Protein 3E8X (pdb70)

Organism: Halalkalibacterium halodurans (strain ATCC BAA-125 / DSM 18197 / FERM 7344 / JCM 9153 / C-125) (NCBI:txid272558)

Nearest PDB structures (foldseek):
  3e8x-assembly1_A-2  TM=1.002E+00  e=2.931E-43  Halalkalibacterium halodurans
  7er7-assembly1_A  TM=8.481E-01  e=9.295E-13  Homo sapiens
  6opl-assembly1_A  TM=8.194E-01  e=3.105E-11  Homo sapiens
  3h2s-assembly1_B  TM=8.178E-01  e=3.157E-10  Lacticaseibacillus paracasei ATCC 334
  5f5l-assembly1_A  TM=7.600E-01  e=2.117E-09  Micromonospora okii

Structure (mmCIF, N/CA/C/O backbone):
data_3E8X
#
_entry.id   3E8X
#
_cell.length_a   113.687
_cell.length_b   113.687
_cell.length_c   63.645
_cell.angle_alpha   90.000
_cell.angle_beta   90.000
_cell.angle_gamma   90.000
#
_symmetry.space_group_name_H-M   'P 41 21 2'
#
loop_
_entity.id
_entity.type
_entity.pdbx_description
1 polymer 'Putative NAD-dependent epimerase/dehydratase'
2 non-polymer 'NADP NICOTINAMIDE-ADENINE-DINUCLEOTIDE PHOSPHATE'
3 non-polymer 'CHLORIDE ION'
4 water water
#
loop_
_atom_site.group_PDB
_atom_site.id
_atom_site.type_symbol
_atom_site.label_atom_id
_atom_site.label_alt_id
_atom_site.label_comp_id
_atom_site.label_asym_id
_atom_site.label_entity_id
_atom_site.label_seq_id
_atom_site.pdbx_PDB_ins_code
_atom_site.Cartn_x
_atom_site.Cartn_y
_atom_site.Cartn_z
_atom_site.occupancy
_atom_site.B_iso_or_equiv
_atom_site.auth_seq_id
_atom_site.auth_comp_id
_atom_site.auth_asym_id
_atom_site.auth_atom_id
_atom_site.pdbx_PDB_model_num
ATOM 1 N N . GLY A 1 21 ? 38.847 3.655 10.541 1.00 48.09 0 GLY A N 1
ATOM 2 C CA . GLY A 1 21 ? 39.534 5.003 10.554 1.00 48.63 0 GLY A CA 1
ATOM 3 C C . GLY A 1 21 ? 38.604 6.245 10.489 1.00 48.56 0 GLY A C 1
ATOM 4 O O . GLY A 1 21 ? 37.978 6.530 9.468 1.00 48.80 0 GLY A O 1
ATOM 13 N N . ARG A 1 23 ? 37.365 10.273 10.608 1.00 46.90 2 ARG A N 1
ATOM 14 C CA . ARG A 1 23 ? 37.703 11.637 10.306 1.00 47.44 2 ARG A CA 1
ATOM 15 C C . ARG A 1 23 ? 37.469 12.440 11.585 1.00 46.47 2 ARG A C 1
ATOM 16 O O . ARG A 1 23 ? 36.352 12.601 12.040 1.00 45.83 2 ARG A O 1
ATOM 24 N N . VAL A 1 24 ? 38.563 12.901 12.169 1.00 46.31 3 VAL A N 1
ATOM 25 C CA . VAL A 1 24 ? 38.542 13.550 13.463 1.00 46.69 3 VAL A CA 1
ATOM 26 C C . VAL A 1 24 ? 38.888 15.027 13.255 1.00 46.56 3 VAL A C 1
ATOM 27 O O . VAL A 1 24 ? 40.017 15.352 12.828 1.00 47.68 3 VAL A O 1
ATOM 31 N N . LEU A 1 25 ? 37.894 15.888 13.504 1.00 47.32 4 LEU A N 1
ATOM 32 C CA . LEU A 1 25 ? 38.110 17.319 13.571 1.00 47.41 4 LEU A CA 1
ATOM 33 C C . LEU A 1 25 ? 38.832 17.663 14.863 1.00 47.38 4 LEU A C 1
ATOM 34 O O . LEU A 1 25 ? 38.320 17.402 15.956 1.00 47.80 4 LEU A O 1
ATOM 39 N N . VAL A 1 26 ? 40.018 18.252 14.719 1.00 47.63 5 VAL A N 1
ATOM 40 C CA . VAL A 1 26 ? 40.771 18.807 15.884 1.00 47.62 5 VAL A CA 1
ATOM 41 C C . VAL A 1 26 ? 40.550 20.345 15.937 1.00 47.67 5 VAL A C 1
ATOM 42 O O . VAL A 1 26 ? 41.009 21.097 15.075 1.00 48.22 5 VAL A O 1
ATOM 46 N N . VAL A 1 27 ? 39.714 20.750 16.869 1.00 48.06 6 VAL A N 1
ATOM 47 C CA . VAL A 1 27 ? 39.403 22.168 17.127 1.00 48.05 6 VAL A CA 1
ATOM 48 C C . VAL A 1 27 ? 40.550 22.674 18.015 1.00 47.79 6 VAL A C 1
ATOM 49 O O . VAL A 1 27 ? 40.917 22.061 19.014 1.00 47.08 6 VAL A O 1
ATOM 53 N N . GLY A 1 28 ? 41.179 23.757 17.603 1.00 47.74 7 GLY A N 1
ATOM 54 C CA . GLY A 1 28 ? 42.362 24.214 18.329 1.00 47.57 7 GLY A CA 1
ATOM 55 C C . GLY A 1 28 ? 43.627 23.548 17.818 1.00 47.80 7 GLY A C 1
ATOM 56 O O . GLY A 1 28 ? 44.578 23.402 18.583 1.00 48.34 7 GLY A O 1
ATOM 57 N N . ALA A 1 29 ? 43.651 23.219 16.518 1.00 46.87 8 ALA A N 1
ATOM 58 C CA . ALA A 1 29 ? 44.650 22.301 15.943 1.00 48.20 8 ALA A CA 1
ATOM 59 C C . ALA A 1 29 ? 46.109 22.869 15.885 1.00 48.50 8 ALA A C 1
ATOM 60 O O . ALA A 1 29 ? 47.086 22.090 15.734 1.00 50.01 8 ALA A O 1
ATOM 62 N N . ASN A 1 30 ? 46.240 24.187 15.991 1.00 48.87 9 ASN A N 1
ATOM 63 C CA . ASN A 1 30 ? 47.556 24.829 16.044 1.00 48.92 9 ASN A CA 1
ATOM 64 C C . ASN A 1 30 ? 48.180 24.921 17.446 1.00 48.94 9 ASN A C 1
ATOM 65 O O . ASN A 1 30 ? 49.324 25.380 17.574 1.00 48.95 9 ASN A O 1
ATOM 70 N N . GLY A 1 31 ? 47.448 24.463 18.466 1.00 47.23 10 GLY A N 1
ATOM 71 C CA . GLY A 1 31 ? 47.950 24.429 19.826 1.00 48.24 10 GLY A CA 1
ATOM 72 C C . GLY A 1 31 ? 48.974 23.305 20.040 1.00 47.69 10 GLY A C 1
ATOM 73 O O . GLY A 1 31 ? 49.155 22.463 19.182 1.00 47.37 10 GLY A O 1
ATOM 74 N N . LYS A 1 32 ? 49.627 23.322 21.191 1.00 47.42 11 LYS A N 1
ATOM 75 C CA . LYS A 1 32 ? 50.781 22.474 21.466 1.00 48.67 11 LYS A CA 1
ATOM 76 C C . LYS A 1 32 ? 50.360 21.011 21.602 1.00 48.56 11 LYS A C 1
ATOM 77 O O . LYS A 1 32 ? 50.902 20.157 20.899 1.00 50.31 11 LYS A O 1
ATOM 83 N N . VAL A 1 33 ? 49.355 20.723 22.433 1.00 48.18 12 VAL A N 1
ATOM 84 C CA . VAL A 1 33 ? 48.761 19.386 22.477 1.00 48.08 12 VAL A CA 1
ATOM 85 C C . VAL A 1 33 ? 48.213 18.924 21.112 1.00 48.33 12 VAL A C 1
ATOM 86 O O . VAL A 1 33 ? 48.538 17.828 20.651 1.00 48.51 12 VAL A O 1
ATOM 90 N N . ALA A 1 34 ? 47.435 19.779 20.462 1.00 48.78 13 ALA A N 1
ATOM 91 C CA . ALA A 1 34 ? 46.782 19.464 19.193 1.00 48.96 13 ALA A CA 1
ATOM 92 C C . ALA A 1 34 ? 47.737 19.094 18.103 1.00 49.29 13 ALA A C 1
ATOM 93 O O . ALA A 1 34 ? 47.476 18.172 17.300 1.00 49.72 13 ALA A O 1
ATOM 95 N N . ARG A 1 35 ? 48.848 19.816 18.043 1.00 50.35 14 ARG A N 1
ATOM 96 C CA . ARG A 1 35 ? 49.852 19.509 17.081 1.00 50.02 14 ARG A CA 1
ATOM 97 C C . ARG A 1 35 ? 50.373 18.083 17.221 1.00 50.22 14 ARG A C 1
ATOM 98 O O . ARG A 1 35 ? 50.433 17.371 16.207 1.00 50.11 14 ARG A O 1
ATOM 106 N N . TYR A 1 36 ? 50.808 17.690 18.433 1.00 49.48 15 TYR A N 1
ATOM 107 C CA . TYR A 1 36 ? 51.138 16.282 18.686 1.00 49.14 15 TYR A CA 1
ATOM 108 C C . TYR A 1 36 ? 49.996 15.323 18.366 1.00 49.58 15 TYR A C 1
ATOM 109 O O . TYR A 1 36 ? 50.218 14.244 17.765 1.00 49.09 15 TYR A O 1
ATOM 118 N N . LEU A 1 37 ? 48.782 15.692 18.787 1.00 49.04 16 LEU A N 1
ATOM 119 C CA . LEU A 1 37 ? 47.598 14.910 18.472 1.00 49.03 16 LEU A CA 1
ATOM 120 C C . LEU A 1 37 ? 47.393 14.619 16.967 1.00 49.52 16 LEU A C 1
ATOM 121 O O . LEU A 1 37 ? 46.966 13.526 16.614 1.00 49.39 16 LEU A O 1
ATOM 126 N N . LEU A 1 38 ? 47.719 15.551 16.077 1.00 48.61 17 LEU A N 1
ATOM 127 C CA . LEU A 1 38 ? 47.573 15.267 14.642 1.00 48.46 17 LEU A CA 1
ATOM 128 C C . LEU A 1 38 ? 48.374 14.024 14.234 1.00 48.81 17 LEU A C 1
ATOM 129 O O . LEU A 1 38 ? 47.889 13.136 13.537 1.00 49.01 17 LEU A O 1
ATOM 134 N N . SER A 1 39 ? 49.610 13.965 14.698 1.00 48.05 18 SER A N 1
ATOM 135 C CA . SER A 1 39 ? 50.474 12.839 14.433 1.00 48.29 18 SER A CA 1
ATOM 136 C C . SER A 1 39 ? 50.005 11.545 15.107 1.00 47.86 18 SER A C 1
ATOM 137 O O . SER A 1 39 ? 50.010 10.493 14.513 1.00 47.55 18 SER A O 1
ATOM 140 N N . GLU A 1 40 ? 49.568 11.642 16.350 1.00 48.16 19 GLU A N 1
ATOM 141 C CA . GLU A 1 40 ? 49.092 10.456 17.052 1.00 47.92 19 GLU A CA 1
ATOM 142 C C . GLU A 1 40 ? 47.875 9.850 16.372 1.00 47.85 19 GLU A C 1
ATOM 143 O O . GLU A 1 40 ? 47.809 8.644 16.233 1.00 48.99 19 GLU A O 1
ATOM 149 N N . LEU A 1 41 ? 46.947 10.688 15.900 1.00 47.47 20 LEU A N 1
ATOM 150 C CA . LEU A 1 41 ? 45.739 10.231 15.237 1.00 47.88 20 LEU A CA 1
ATOM 151 C C . LEU A 1 41 ? 46.079 9.585 13.887 1.00 47.44 20 LEU A C 1
ATOM 152 O O . LEU A 1 41 ? 45.581 8.515 13.537 1.00 47.97 20 LEU A O 1
ATOM 157 N N . LYS A 1 42 ? 46.951 10.232 13.137 1.00 47.39 21 LYS A N 1
ATOM 158 C CA . LYS A 1 42 ? 47.391 9.706 11.872 1.00 47.92 21 LYS A CA 1
ATOM 159 C C . LYS A 1 42 ? 47.982 8.295 12.039 1.00 48.78 21 LYS A C 1
ATOM 160 O O . LYS A 1 42 ? 47.670 7.355 11.283 1.00 48.71 21 LYS A O 1
ATOM 166 N N . ASN A 1 43 ? 48.820 8.134 13.053 1.00 49.25 22 ASN A N 1
ATOM 167 C CA A ASN A 1 43 ? 49.520 6.872 13.165 0.50 49.79 22 ASN A CA 1
ATOM 168 C CA B ASN A 1 43 ? 49.551 6.895 13.274 0.50 49.76 22 ASN A CA 1
ATOM 169 C C . ASN A 1 43 ? 48.645 5.775 13.797 1.00 50.24 22 ASN A C 1
ATOM 170 O O . ASN A 1 43 ? 49.004 4.612 13.772 1.00 50.51 22 ASN A O 1
ATOM 179 N N . LYS A 1 44 ? 47.461 6.155 14.274 1.00 50.35 23 LYS A N 1
ATOM 180 C CA . LYS A 1 44 ? 46.418 5.216 14.683 1.00 49.86 23 LYS A CA 1
ATOM 181 C C . LYS A 1 44 ? 45.485 4.848 13.509 1.00 49.63 23 LYS A C 1
ATOM 182 O O . LYS A 1 44 ? 44.573 4.051 13.675 1.00 50.72 23 LYS A O 1
ATOM 188 N N . GLY A 1 45 ? 45.706 5.425 12.331 1.00 49.56 24 GLY A N 1
ATOM 189 C CA . GLY A 1 45 ? 44.870 5.157 11.147 1.00 48.93 24 GLY A CA 1
ATOM 190 C C . GLY A 1 45 ? 43.694 6.091 10.922 1.00 48.42 24 GLY A C 1
ATOM 191 O O . GLY A 1 45 ? 42.863 5.847 10.044 1.00 47.53 24 GLY A O 1
ATOM 192 N N . HIS A 1 46 ? 43.620 7.169 11.711 1.00 48.97 25 HIS A N 1
ATOM 193 C CA . HIS A 1 46 ? 42.562 8.156 11.589 1.00 49.03 25 HIS A CA 1
ATOM 194 C C . HIS A 1 46 ? 42.966 9.237 10.610 1.00 49.04 25 HIS A C 1
ATOM 195 O O . HIS A 1 46 ? 44.101 9.303 10.180 1.00 49.33 25 HIS A O 1
ATOM 202 N N . GLU A 1 47 ? 41.971 9.995 10.187 1.00 49.88 26 GLU A N 1
ATOM 203 C CA A GLU A 1 47 ? 42.182 11.142 9.321 0.60 50.67 26 GLU A CA 1
ATOM 204 C CA B GLU A 1 47 ? 42.139 11.145 9.299 0.40 50.30 26 GLU A CA 1
ATOM 205 C C . GLU A 1 47 ? 41.962 12.405 10.144 1.00 49.90 26 GLU A C 1
ATOM 206 O O . GLU A 1 47 ? 40.850 12.798 10.374 1.00 49.77 26 GLU A O 1
ATOM 217 N N . PRO A 1 48 ? 43.077 13.036 10.607 1.00 50.39 27 PRO A N 1
ATOM 218 C CA . PRO A 1 48 ? 42.944 14.278 11.339 1.00 49.89 27 PRO A CA 1
ATOM 219 C C . PRO A 1 48 ? 42.685 15.477 10.425 1.00 49.34 27 PRO A C 1
ATOM 220 O O . PRO A 1 48 ? 43.390 15.702 9.418 1.00 49.67 27 PRO A O 1
ATOM 224 N N . VAL A 1 49 ? 41.635 16.223 10.780 1.00 49.39 28 VAL A N 1
ATOM 225 C CA . VAL A 1 49 ? 41.215 17.419 10.077 1.00 48.11 28 VAL A CA 1
ATOM 226 C C . VAL A 1 49 ? 41.539 18.544 11.026 1.00 48.43 28 VAL A C 1
ATOM 227 O O . VAL A 1 49 ? 40.972 18.629 12.101 1.00 47.70 28 VAL A O 1
ATOM 231 N N . ALA A 1 50 ? 42.491 19.397 10.633 1.00 48.18 29 ALA A N 1
ATOM 232 C CA . ALA A 1 50 ? 42.923 20.496 11.497 1.00 48.52 29 ALA A CA 1
ATOM 233 C C . ALA A 1 50 ? 42.093 21.730 11.233 1.00 48.48 29 ALA A C 1
ATOM 234 O O . ALA A 1 50 ? 42.006 22.196 10.077 1.00 47.45 29 ALA A O 1
ATOM 244 N N . VAL A 1 52 ? 41.914 25.647 11.813 1.00 47.23 31 VAL A N 1
ATOM 245 C CA . VAL A 1 52 ? 42.829 26.783 12.011 1.00 47.39 31 VAL A CA 1
ATOM 246 C C . VAL A 1 52 ? 42.131 28.103 11.683 1.00 46.86 31 VAL A C 1
ATOM 247 O O . VAL A 1 52 ? 41.266 28.153 10.838 1.00 46.34 31 VAL A O 1
ATOM 251 N N . ARG A 1 53 ? 42.542 29.152 12.389 1.00 47.98 32 ARG A N 1
ATOM 252 C CA A ARG A 1 53 ? 42.048 30.516 12.195 0.50 47.71 32 ARG A CA 1
ATOM 253 C CA B ARG A 1 53 ? 42.000 30.490 12.167 0.50 47.77 32 ARG A CA 1
ATOM 254 C C . ARG A 1 53 ? 42.556 31.119 10.888 1.00 47.81 32 ARG A C 1
ATOM 255 O O . ARG A 1 53 ? 41.847 31.880 10.223 1.00 47.59 32 ARG A O 1
ATOM 270 N N . ASN A 1 54 ? 43.812 30.832 10.533 1.00 48.18 33 ASN A N 1
ATOM 271 C CA . ASN A 1 54 ? 44.314 31.303 9.214 1.00 48.29 33 ASN A CA 1
ATOM 272 C C . ASN A 1 54 ? 44.993 30.246 8.390 1.00 48.05 33 ASN A C 1
ATOM 273 O O . ASN A 1 54 ? 45.659 29.376 8.921 1.00 47.90 33 ASN A O 1
ATOM 278 N N . GLU A 1 55 ? 44.785 30.380 7.083 1.00 48.07 34 GLU A N 1
ATOM 279 C CA A GLU A 1 55 ? 45.178 29.399 6.078 0.60 48.54 34 GLU A CA 1
ATOM 280 C CA B GLU A 1 55 ? 45.188 29.392 6.088 0.40 48.28 34 GLU A CA 1
ATOM 281 C C . GLU A 1 55 ? 46.693 29.110 6.072 1.00 48.47 34 GLU A C 1
ATOM 282 O O . GLU A 1 55 ? 47.124 28.033 5.674 1.00 47.26 34 GLU A O 1
ATOM 293 N N . GLU A 1 56 ? 47.489 30.088 6.500 1.00 49.30 35 GLU A N 1
ATOM 294 C CA A GLU A 1 56 ? 48.944 29.982 6.443 0.50 49.56 35 GLU A CA 1
ATOM 295 C CA B GLU A 1 56 ? 48.946 29.985 6.448 0.50 49.49 35 GLU A CA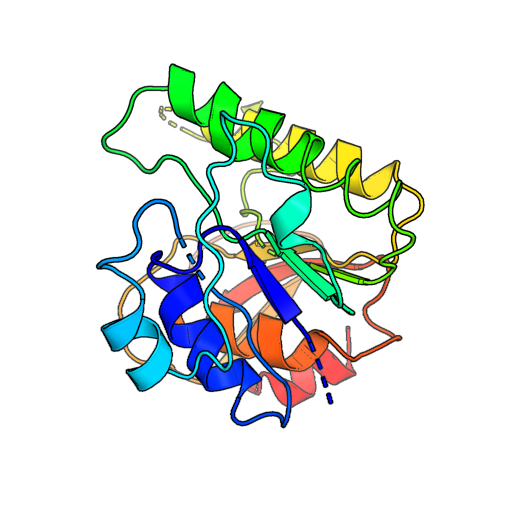 1
ATOM 296 C C . GLU A 1 56 ? 49.483 28.972 7.476 1.00 49.49 35 GLU A C 1
ATOM 297 O O . GLU A 1 56 ? 50.605 28.489 7.350 1.00 48.93 35 GLU A O 1
ATOM 308 N N . GLN A 1 57 ? 48.656 28.620 8.469 1.00 49.83 36 GLN A N 1
ATOM 309 C CA A GLN A 1 57 ? 49.039 27.626 9.480 0.60 49.47 36 GLN A CA 1
ATOM 310 C CA B GLN A 1 57 ? 49.020 27.631 9.489 0.40 49.61 36 GLN A CA 1
ATOM 311 C C . GLN A 1 57 ? 48.898 26.198 8.947 1.00 49.53 36 GLN A C 1
ATOM 312 O O . GLN A 1 57 ? 49.502 25.270 9.482 1.00 49.10 36 GLN A O 1
ATOM 323 N N . GLY A 1 58 ? 48.142 26.044 7.861 1.00 48.61 37 GLY A N 1
ATOM 324 C CA . GLY A 1 58 ? 47.864 24.738 7.277 1.00 48.72 37 GLY A CA 1
ATOM 325 C C . GLY A 1 58 ? 49.000 23.861 6.730 1.00 47.87 37 GLY A C 1
ATOM 326 O O . GLY A 1 58 ? 49.055 22.680 7.038 1.00 46.36 37 GLY A O 1
ATOM 327 N N . PRO A 1 59 ? 49.878 24.419 5.881 1.00 47.91 38 PRO A N 1
ATOM 328 C CA . PRO A 1 59 ? 50.979 23.610 5.364 1.00 48.09 38 PRO A CA 1
ATOM 329 C C . PRO A 1 59 ? 51.795 22.871 6.426 1.00 47.81 38 PRO A C 1
ATOM 330 O O . PRO A 1 59 ? 52.073 21.682 6.236 1.00 48.42 38 PRO A O 1
ATOM 334 N N . GLU A 1 60 ? 52.143 23.521 7.539 1.00 47.89 39 GLU A N 1
ATOM 335 C CA . GLU A 1 60 ? 52.926 22.825 8.582 1.00 48.10 39 GLU A CA 1
ATOM 336 C C . GLU A 1 60 ? 52.112 21.811 9.362 1.00 47.89 39 GLU A C 1
ATOM 337 O O . GLU A 1 60 ? 52.644 20.802 9.845 1.00 47.54 39 GLU A O 1
ATOM 343 N N . LEU A 1 61 ? 50.805 22.062 9.504 1.00 48.84 40 LEU A N 1
ATOM 344 C CA . LEU A 1 61 ? 49.950 21.066 10.182 1.00 48.07 40 LEU A CA 1
ATOM 345 C C . LEU A 1 61 ? 49.742 19.824 9.317 1.00 47.95 40 LEU A C 1
ATOM 346 O O . LEU A 1 61 ? 49.696 18.714 9.835 1.00 47.60 40 LEU A O 1
ATOM 351 N N . ARG A 1 62 ? 49.674 19.994 8.003 1.00 46.65 41 ARG A N 1
ATOM 352 C CA . ARG A 1 62 ? 49.747 18.852 7.093 1.00 47.65 41 ARG A CA 1
ATOM 353 C C . ARG A 1 62 ? 51.058 18.042 7.273 1.00 46.99 41 ARG A C 1
ATOM 354 O O . ARG A 1 62 ? 51.006 16.824 7.287 1.00 48.25 41 ARG A O 1
ATOM 362 N N . GLU A 1 63 ? 52.211 18.716 7.417 1.00 47.37 42 GLU A N 1
ATOM 363 C CA . GLU A 1 63 ? 53.501 18.060 7.686 1.00 47.11 42 GLU A CA 1
ATOM 364 C C . GLU A 1 63 ? 53.462 17.281 9.013 1.00 47.62 42 GLU A C 1
ATOM 365 O O . GLU A 1 63 ? 54.019 16.204 9.139 1.00 47.81 42 GLU A O 1
ATOM 371 N N . ARG A 1 64 ? 52.791 17.836 9.994 1.00 48.26 43 ARG A N 1
ATOM 372 C CA . ARG A 1 64 ? 52.631 17.196 11.329 1.00 47.54 43 ARG A CA 1
ATOM 373 C C . ARG A 1 64 ? 51.584 16.073 11.404 1.00 47.60 43 ARG A C 1
ATOM 374 O O . ARG A 1 64 ? 51.424 15.418 12.440 1.00 47.91 43 ARG A O 1
ATOM 382 N N . GLY A 1 65 ? 50.869 15.837 10.317 1.00 48.05 44 GLY A N 1
ATOM 383 C CA . GLY A 1 65 ? 49.905 14.743 10.287 1.00 48.09 44 GLY A CA 1
ATOM 384 C C . GLY A 1 65 ? 48.480 15.001 9.811 1.00 48.06 44 GLY A C 1
ATOM 385 O O . GLY A 1 65 ? 47.739 14.054 9.638 1.00 47.08 44 GLY A O 1
ATOM 386 N N . ALA A 1 66 ? 48.101 16.257 9.579 1.00 47.86 45 ALA A N 1
ATOM 387 C CA . ALA A 1 66 ? 46.735 16.562 9.159 1.00 48.12 45 ALA A CA 1
ATOM 388 C C . ALA A 1 66 ? 46.468 16.089 7.742 1.00 48.10 45 ALA A C 1
ATOM 389 O O . ALA A 1 66 ? 47.323 16.245 6.837 1.00 46.23 45 ALA A O 1
ATOM 391 N N . SER A 1 67 ? 45.290 15.486 7.589 1.00 47.86 46 SER A N 1
ATOM 392 C CA . SER A 1 67 ? 44.760 14.982 6.314 1.00 49.03 46 SER A CA 1
ATOM 393 C C . SER A 1 67 ? 44.084 16.078 5.487 1.00 48.52 46 SER A C 1
ATOM 394 O O . SER A 1 67 ? 44.004 15.991 4.252 1.00 47.28 46 SER A O 1
ATOM 397 N N . ASP A 1 68 ? 43.576 17.077 6.200 1.00 48.51 47 ASP A N 1
ATOM 398 C CA A ASP A 1 68 ? 42.802 18.176 5.621 0.60 49.01 47 ASP A CA 1
ATOM 399 C CA B ASP A 1 68 ? 42.828 18.181 5.616 0.40 48.44 47 ASP A CA 1
ATOM 400 C C . ASP A 1 68 ? 42.884 19.343 6.585 1.00 48.29 47 ASP A C 1
ATOM 401 O O . ASP A 1 68 ? 43.158 19.152 7.753 1.00 48.42 47 ASP A O 1
ATOM 410 N N . ILE A 1 69 ? 42.674 20.538 6.068 1.00 47.57 48 ILE A N 1
ATOM 411 C CA . ILE A 1 69 ? 42.709 21.760 6.835 1.00 47.48 48 ILE A CA 1
ATOM 412 C C . ILE A 1 69 ? 41.392 22.435 6.553 1.00 47.76 48 ILE A C 1
ATOM 413 O O . ILE A 1 69 ? 40.875 22.433 5.369 1.00 45.09 48 ILE A O 1
ATOM 418 N N . VAL A 1 70 ? 40.803 22.954 7.620 1.00 47.57 49 VAL A N 1
ATOM 419 C CA . VAL A 1 70 ? 39.614 23.784 7.505 1.00 47.96 49 VAL A CA 1
ATOM 420 C C . VAL A 1 70 ? 39.896 25.081 8.250 1.00 47.85 49 VAL A C 1
ATOM 421 O O . VAL A 1 70 ? 40.393 25.068 9.396 1.00 48.08 49 VAL A O 1
ATOM 425 N N . VAL A 1 71 ? 39.570 26.180 7.585 1.00 47.26 50 VAL A N 1
ATOM 426 C CA . VAL A 1 71 ? 39.815 27.533 8.076 1.00 47.26 50 VAL A CA 1
ATOM 427 C C . VAL A 1 71 ? 38.497 28.028 8.689 1.00 47.26 50 VAL A C 1
ATOM 428 O O . VAL A 1 71 ? 37.512 28.203 7.997 1.00 46.19 50 VAL A O 1
ATOM 432 N N . ALA A 1 72 ? 38.474 28.173 10.014 1.00 47.55 51 ALA A N 1
ATOM 433 C CA . ALA A 1 72 ? 37.271 28.551 10.735 1.00 47.32 51 ALA A CA 1
ATOM 434 C C . ALA A 1 72 ? 37.715 29.125 12.071 1.00 47.84 51 ALA A C 1
ATOM 435 O O . ALA A 1 72 ? 38.836 28.922 12.481 1.00 47.23 51 ALA A O 1
ATOM 437 N N . ASN A 1 73 ? 36.817 29.856 12.721 1.00 48.46 52 ASN A N 1
ATOM 438 C CA . ASN A 1 73 ? 37.109 30.633 13.913 1.00 48.80 52 ASN A CA 1
ATOM 439 C C . ASN A 1 73 ? 35.945 30.367 14.882 1.00 48.18 52 ASN A C 1
ATOM 440 O O . ASN A 1 73 ? 34.809 30.500 14.521 1.00 49.44 52 ASN A O 1
ATOM 445 N N . LEU A 1 74 ? 36.222 30.034 16.121 1.00 48.48 53 LEU A N 1
ATOM 446 C CA . LEU A 1 74 ? 35.150 29.781 17.113 1.00 48.22 53 LEU A CA 1
ATOM 447 C C . LEU A 1 74 ? 34.271 31.015 17.451 1.00 48.08 53 LEU A C 1
ATOM 448 O O . LEU A 1 74 ? 33.198 30.871 18.030 1.00 47.40 53 LEU A O 1
ATOM 453 N N . GLU A 1 75 ? 34.760 32.208 17.117 1.00 47.09 54 GLU A N 1
ATOM 454 C CA . GLU A 1 75 ? 34.051 33.435 17.347 1.00 46.93 54 GLU A CA 1
ATOM 455 C C . GLU A 1 75 ? 33.171 33.852 16.161 1.00 46.51 54 GLU A C 1
ATOM 456 O O . GLU A 1 75 ? 32.398 34.793 16.278 1.00 46.55 54 GLU A O 1
ATOM 462 N N . GLU A 1 76 ? 33.269 33.138 15.044 1.00 46.41 55 GLU A N 1
ATOM 463 C CA . GLU A 1 76 ? 32.473 33.400 13.871 1.00 46.66 55 GLU A CA 1
ATOM 464 C C . GLU A 1 76 ? 31.642 32.168 13.554 1.00 46.95 55 GLU A C 1
ATOM 465 O O . GLU A 1 76 ? 31.574 31.254 14.362 1.00 47.58 55 GLU A O 1
ATOM 471 N N . ASP A 1 77 ? 30.979 32.138 12.410 1.00 46.95 56 ASP A N 1
ATOM 472 C CA . ASP A 1 77 ? 30.242 30.949 11.978 1.00 47.37 56 ASP A CA 1
ATOM 473 C C . ASP A 1 77 ? 31.253 29.882 11.516 1.00 47.36 56 ASP A C 1
ATOM 474 O O . ASP A 1 77 ? 31.922 30.041 10.517 1.00 46.94 56 ASP A O 1
ATOM 479 N N . PHE A 1 78 ? 31.374 28.801 12.260 1.00 47.29 57 PHE A N 1
ATOM 480 C CA . PHE A 1 78 ? 32.339 27.765 11.911 1.00 47.66 57 PHE A CA 1
ATOM 481 C C . PHE A 1 78 ? 31.688 26.420 11.530 1.00 48.57 57 PHE A C 1
ATOM 482 O O . PHE A 1 78 ? 32.378 25.386 11.514 1.00 49.44 57 PHE A O 1
ATOM 490 N N . SER A 1 79 ? 30.383 26.440 11.214 1.00 48.50 58 SER A N 1
ATOM 491 C CA . SER A 1 79 ? 29.633 25.213 10.957 1.00 48.24 58 SER A CA 1
ATOM 492 C C . SER A 1 79 ? 30.183 24.421 9.769 1.00 47.84 58 SER A C 1
ATOM 493 O O . SER A 1 79 ? 30.173 23.206 9.796 1.00 46.34 58 SER A O 1
ATOM 496 N N . HIS A 1 80 ? 30.703 25.105 8.754 1.00 48.26 59 HIS A N 1
ATOM 497 C CA . HIS A 1 80 ? 31.324 24.419 7.602 1.00 48.87 59 HIS A CA 1
ATOM 498 C C . HIS A 1 80 ? 32.409 23.4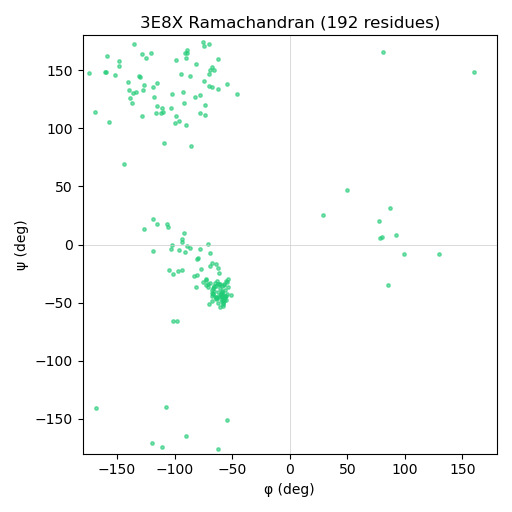20 8.008 1.00 49.33 59 HIS A C 1
ATOM 499 O O . HIS A 1 80 ? 32.612 22.418 7.323 1.00 49.87 59 HIS A O 1
ATOM 506 N N . ALA A 1 81 ? 33.071 23.695 9.132 1.00 49.72 60 ALA A N 1
ATOM 507 C CA . ALA A 1 81 ? 34.190 22.883 9.656 1.00 50.34 60 ALA A CA 1
ATOM 508 C C . ALA A 1 81 ? 33.788 21.455 9.982 1.00 50.21 60 ALA A C 1
ATOM 509 O O . ALA A 1 81 ? 34.634 20.574 9.947 1.00 50.76 60 ALA A O 1
ATOM 511 N N . PHE A 1 82 ? 32.497 21.243 10.256 1.00 49.64 61 PHE A N 1
ATOM 512 C CA . PHE A 1 82 ? 31.984 19.967 10.784 1.00 49.54 61 PHE A CA 1
ATOM 513 C C . PHE A 1 82 ? 31.482 19.019 9.700 1.00 49.16 61 PHE A C 1
ATOM 514 O O . PHE A 1 82 ? 31.011 17.936 10.010 1.00 49.82 61 PHE A O 1
ATOM 522 N N . ALA A 1 83 ? 31.656 19.415 8.443 1.00 48.65 62 ALA A N 1
ATOM 523 C CA . ALA A 1 83 ? 31.271 18.620 7.277 1.00 49.23 62 ALA A CA 1
ATOM 524 C C . ALA A 1 83 ? 32.118 17.367 7.152 1.00 49.05 62 ALA A C 1
ATOM 525 O O . ALA A 1 83 ? 33.340 17.416 7.308 1.00 49.82 62 ALA A O 1
ATOM 527 N N . SER A 1 84 ? 31.469 16.244 6.863 1.00 48.54 63 SER A N 1
ATOM 528 C CA . SER A 1 84 ? 32.144 14.932 6.777 1.00 49.03 63 SER A CA 1
ATOM 529 C C . SER A 1 84 ? 33.054 14.551 7.946 1.00 48.64 63 SER A C 1
ATOM 530 O O . SER A 1 84 ? 34.133 14.026 7.733 1.00 50.41 63 SER A O 1
ATOM 533 N N . ILE A 1 85 ? 32.584 14.729 9.172 1.00 48.14 64 ILE A N 1
ATOM 534 C CA . ILE A 1 85 ? 33.370 14.460 10.381 1.00 48.79 64 ILE A CA 1
ATOM 535 C C . ILE A 1 85 ? 32.750 13.312 11.200 1.00 48.69 64 ILE A C 1
ATOM 536 O O . ILE A 1 85 ? 31.563 13.253 11.340 1.00 47.87 64 ILE A O 1
ATOM 541 N N . ASP A 1 86 ? 33.570 12.410 11.743 1.00 49.02 65 ASP A N 1
ATOM 542 C CA . ASP A 1 86 ? 33.089 11.282 12.555 1.00 49.47 65 ASP A CA 1
ATOM 543 C C . ASP A 1 86 ? 33.257 11.512 14.061 1.00 49.78 65 ASP A C 1
ATOM 544 O O . ASP A 1 86 ? 32.558 10.894 14.854 1.00 50.94 65 ASP A O 1
ATOM 549 N N . ALA A 1 87 ? 34.221 12.358 14.438 1.00 50.07 66 ALA A N 1
ATOM 550 C CA . ALA A 1 87 ? 34.596 12.622 15.859 1.00 49.94 66 ALA A CA 1
ATOM 551 C C . ALA A 1 87 ? 35.145 14.036 15.965 1.00 49.44 66 ALA A C 1
ATOM 552 O O . ALA A 1 87 ? 35.759 14.534 15.029 1.00 49.09 66 ALA A O 1
ATOM 554 N N . VAL A 1 88 ? 34.886 14.688 17.092 1.00 49.78 67 VAL A N 1
ATOM 555 C CA . VAL A 1 88 ? 35.431 16.018 17.366 1.00 49.15 67 VAL A CA 1
ATOM 556 C C . VAL A 1 88 ? 36.291 15.941 18.582 1.00 48.16 67 VAL A C 1
ATOM 557 O O . VAL A 1 88 ? 35.903 15.335 19.545 1.00 47.96 67 VAL A O 1
ATOM 561 N N . VAL A 1 89 ? 37.467 16.566 18.530 1.00 48.94 68 VAL A N 1
ATOM 562 C CA . VAL A 1 89 ? 38.287 16.753 19.759 1.00 48.42 68 VAL A CA 1
ATOM 563 C C . VAL A 1 89 ? 38.348 18.275 20.007 1.00 49.26 68 VAL A C 1
ATOM 564 O O . VAL A 1 89 ? 38.809 19.039 19.140 1.00 48.75 68 VAL A O 1
ATOM 568 N N . PHE A 1 90 ? 37.840 18.710 21.167 1.00 47.61 69 PHE A N 1
ATOM 569 C CA . PHE A 1 90 ? 37.951 20.122 21.524 1.00 47.40 69 PHE A CA 1
ATOM 570 C C . PHE A 1 90 ? 39.266 20.327 22.306 1.00 47.42 69 PHE A C 1
ATOM 571 O O . PHE A 1 90 ? 39.377 19.978 23.511 1.00 47.73 69 PHE A O 1
ATOM 579 N N . ALA A 1 91 ? 40.262 20.868 21.604 1.00 47.43 70 ALA A N 1
ATOM 580 C CA . ALA A 1 91 ? 41.579 21.131 22.154 1.00 47.27 70 ALA A CA 1
ATOM 581 C C . ALA A 1 91 ? 41.931 22.636 22.107 1.00 47.41 70 ALA A C 1
ATOM 582 O O . ALA A 1 91 ? 43.106 22.990 22.155 1.00 48.27 70 ALA A O 1
ATOM 584 N N . ALA A 1 92 ? 40.917 23.510 22.020 1.00 48.58 71 ALA A N 1
ATOM 585 C CA . ALA A 1 92 ? 41.120 24.956 21.894 1.00 48.14 71 ALA A CA 1
ATOM 586 C C . ALA A 1 92 ? 41.173 25.622 23.259 1.00 49.05 71 ALA A C 1
ATOM 587 O O . ALA A 1 92 ? 40.698 25.108 24.272 1.00 49.78 71 ALA A O 1
ATOM 589 N N . GLY A 1 93 ? 41.734 26.812 23.273 1.00 50.08 72 GLY A N 1
ATOM 590 C CA . GLY A 1 93 ? 41.891 27.564 24.500 1.00 51.02 72 GLY A CA 1
ATOM 591 C C . GLY A 1 93 ? 42.428 28.930 24.159 1.00 51.53 72 GLY A C 1
ATOM 592 O O . GLY A 1 93 ? 43.203 29.085 23.202 1.00 52.35 72 GLY A O 1
ATOM 593 N N . SER A 1 94 ? 42.032 29.915 24.946 1.00 51.97 73 SER A N 1
ATOM 594 C CA . SER A 1 94 ? 42.500 31.290 24.758 1.00 52.37 73 SER A CA 1
ATOM 595 C C . SER A 1 94 ? 44.013 31.478 25.105 1.00 53.10 73 SER A C 1
ATOM 596 O O . SER A 1 94 ? 44.716 32.318 24.502 1.00 53.75 73 SER A O 1
ATOM 599 N N . GLY A 1 95 ? 44.487 30.714 26.095 1.00 53.67 74 GLY A N 1
ATOM 600 C CA . GLY A 1 95 ? 45.861 30.820 26.607 1.00 53.53 74 GLY A CA 1
ATOM 601 C C . GLY A 1 95 ? 46.114 31.944 27.612 1.00 53.74 74 GLY A C 1
ATOM 602 O O . GLY A 1 95 ? 45.296 32.876 27.745 1.00 53.95 74 GLY A O 1
ATOM 603 N N . PRO A 1 96 ? 47.271 31.878 28.322 1.00 53.52 75 PRO A N 1
ATOM 604 C CA . PRO A 1 96 ? 47.580 32.871 29.381 1.00 53.21 75 PRO A CA 1
ATOM 605 C C . PRO A 1 96 ? 47.920 34.316 28.926 1.00 52.96 75 PRO A C 1
ATOM 606 O O . PRO A 1 96 ? 48.148 35.155 29.779 1.00 52.96 75 PRO A O 1
ATOM 610 N N . HIS A 1 97 ? 47.908 34.594 27.619 1.00 52.65 76 HIS A N 1
ATOM 611 C CA . HIS A 1 97 ? 48.313 35.892 27.043 1.00 52.20 76 HIS A CA 1
ATOM 612 C C . HIS A 1 97 ? 47.138 36.789 26.574 1.00 51.71 76 HIS A C 1
ATOM 613 O O . HIS A 1 97 ? 47.291 38.011 26.455 1.00 51.71 76 HIS A O 1
ATOM 620 N N . THR A 1 98 ? 45.982 36.185 26.301 1.00 50.66 77 THR A N 1
ATOM 621 C CA . THR A 1 98 ? 44.747 36.929 26.043 1.00 49.87 77 THR A CA 1
ATOM 622 C C . THR A 1 98 ? 44.002 37.111 27.384 1.00 49.91 77 THR A C 1
ATOM 623 O O . THR A 1 98 ? 44.303 36.410 28.363 1.00 50.57 77 THR A O 1
ATOM 627 N N . GLY A 1 99 ? 43.017 38.011 27.429 1.00 49.01 78 GLY A N 1
ATOM 628 C CA . GLY A 1 99 ? 42.260 38.237 28.661 1.00 48.45 78 GLY A CA 1
ATOM 629 C C . GLY A 1 99 ? 41.313 37.131 29.117 1.00 47.09 78 GLY A C 1
ATOM 630 O O . GLY A 1 99 ? 41.082 36.154 28.418 1.00 47.72 78 GLY A O 1
ATOM 631 N N . ALA A 1 100 ? 40.763 37.296 30.315 1.00 45.98 79 ALA A N 1
ATOM 632 C CA . ALA A 1 100 ? 39.701 36.437 30.804 1.00 45.72 79 ALA A CA 1
ATOM 633 C C . ALA A 1 100 ? 38.461 36.574 29.899 1.00 45.48 79 ALA A C 1
ATOM 634 O O . ALA A 1 100 ? 37.637 35.708 29.867 1.00 46.46 79 ALA A O 1
ATOM 636 N N . ASP A 1 101 ? 38.340 37.656 29.137 1.00 45.99 80 ASP A N 1
ATOM 637 C CA . ASP A 1 101 ? 37.278 37.747 28.142 1.00 46.21 80 ASP A CA 1
ATOM 638 C C . ASP A 1 101 ? 37.322 36.576 27.153 1.00 46.26 80 ASP A C 1
ATOM 639 O O . ASP A 1 101 ? 36.284 36.038 26.773 1.00 45.11 80 ASP A O 1
ATOM 644 N N . LYS A 1 102 ? 38.535 36.179 26.763 1.00 47.07 81 LYS A N 1
ATOM 645 C CA . LYS A 1 102 ? 38.692 35.108 25.781 1.00 47.76 81 LYS A CA 1
ATOM 646 C C . LYS A 1 102 ? 38.554 33.709 26.413 1.00 47.43 81 LYS A C 1
ATOM 647 O O . LYS A 1 102 ? 38.147 32.799 25.764 1.00 47.46 81 LYS A O 1
ATOM 653 N N . THR A 1 103 ? 38.850 33.577 27.694 1.00 48.38 82 THR A N 1
ATOM 654 C CA . THR A 1 103 ? 38.562 32.360 28.441 1.00 49.41 82 THR A CA 1
ATOM 655 C C . THR A 1 103 ? 37.079 32.081 28.398 1.00 49.87 82 THR A C 1
ATOM 656 O O . THR A 1 103 ? 36.695 30.973 28.093 1.00 51.84 82 THR A O 1
ATOM 660 N N . ILE A 1 104 ? 36.244 33.084 28.677 1.00 50.91 83 ILE A N 1
ATOM 661 C CA . ILE A 1 104 ? 34.780 32.969 28.490 1.00 50.88 83 ILE A CA 1
ATOM 662 C C . ILE A 1 104 ? 34.371 32.617 27.054 1.00 50.56 83 ILE A C 1
ATOM 663 O O . ILE A 1 104 ? 33.557 31.713 26.810 1.00 50.60 83 ILE A O 1
ATOM 668 N N . LEU A 1 105 ? 34.899 33.378 26.109 1.00 49.91 84 LEU A N 1
ATOM 669 C CA . LEU A 1 105 ? 34.463 33.299 24.722 1.00 49.07 84 LEU A CA 1
ATOM 670 C C . LEU A 1 105 ? 35.000 32.051 23.980 1.00 49.54 84 LEU A C 1
ATOM 671 O O . LEU A 1 105 ? 34.291 31.529 23.127 1.00 49.79 84 LEU A O 1
ATOM 676 N N . ILE A 1 106 ? 36.215 31.567 24.318 1.00 49.79 85 ILE A N 1
ATOM 677 C CA . ILE A 1 106 ? 36.818 30.392 23.661 1.00 49.77 85 ILE A CA 1
ATOM 678 C C . ILE A 1 106 ? 36.603 29.124 24.496 1.00 49.60 85 ILE A C 1
ATOM 679 O O . ILE A 1 106 ? 35.888 28.215 24.094 1.00 48.58 85 ILE A O 1
ATOM 684 N N . ASP A 1 107 ? 37.201 29.076 25.677 1.00 49.83 86 ASP A N 1
ATOM 685 C CA . ASP A 1 107 ? 37.210 27.851 26.460 1.00 49.37 86 ASP A CA 1
ATOM 686 C C . ASP A 1 107 ? 35.797 27.415 26.849 1.00 48.55 86 ASP A C 1
ATOM 687 O O . ASP A 1 107 ? 35.540 26.203 26.974 1.00 48.96 86 ASP A O 1
ATOM 692 N N . LEU A 1 108 ? 34.900 28.377 27.097 1.00 48.11 87 LEU A N 1
ATOM 693 C CA . LEU A 1 108 ? 33.561 28.052 27.582 1.00 47.74 87 LEU A CA 1
ATOM 694 C C . LEU A 1 108 ? 32.543 28.116 26.442 1.00 48.87 87 LEU A C 1
ATOM 695 O O . LEU A 1 108 ? 31.952 27.094 26.040 1.00 48.87 87 LEU A O 1
ATOM 700 N N . TRP A 1 109 ? 32.340 29.333 25.918 1.00 49.00 88 TRP A N 1
ATOM 701 C CA . TRP A 1 109 ? 31.297 29.593 24.938 1.00 48.27 88 TRP A CA 1
ATOM 702 C C . TRP A 1 109 ? 31.623 28.864 23.646 1.00 48.67 88 TRP A C 1
ATOM 703 O O . TRP A 1 109 ? 30.758 28.238 23.077 1.00 48.67 88 TRP A O 1
ATOM 714 N N . GLY A 1 110 ? 32.889 28.902 23.216 1.00 49.60 89 GLY A N 1
ATOM 715 C CA . GLY A 1 110 ? 33.350 28.148 22.026 1.00 48.74 89 GLY A CA 1
ATOM 716 C C . GLY A 1 110 ? 33.085 26.651 22.098 1.00 48.81 89 GLY A C 1
ATOM 717 O O . GLY A 1 110 ? 32.635 26.047 21.129 1.00 49.82 89 GLY A O 1
ATOM 718 N N . ALA A 1 111 ? 33.362 26.058 23.257 1.00 48.57 90 ALA A N 1
ATOM 719 C CA . ALA A 1 111 ? 33.107 24.655 23.520 1.00 48.40 90 ALA A CA 1
ATOM 720 C C . ALA A 1 111 ? 31.639 24.356 23.468 1.00 48.26 90 ALA A C 1
ATOM 721 O O . ALA A 1 111 ? 31.227 23.367 22.857 1.00 48.27 90 ALA A O 1
ATOM 723 N N . ILE A 1 112 ? 30.843 25.214 24.100 1.00 48.50 91 ILE A N 1
ATOM 724 C CA . ILE A 1 112 ? 29.389 25.087 24.076 1.00 48.02 91 ILE A CA 1
ATOM 725 C C . ILE A 1 112 ? 28.823 25.095 22.653 1.00 47.56 91 ILE A C 1
ATOM 726 O O . ILE A 1 112 ? 27.996 24.241 22.312 1.00 47.43 91 ILE A O 1
ATOM 731 N N . LYS A 1 113 ? 29.274 26.021 21.825 1.00 45.98 92 LYS A N 1
ATOM 732 C CA . LYS A 1 113 ? 28.880 26.031 20.433 1.00 45.81 92 LYS A CA 1
ATOM 733 C C . LYS A 1 113 ? 29.378 24.803 19.648 1.00 46.47 92 LYS A C 1
ATOM 734 O O . LYS A 1 113 ? 28.689 24.370 18.734 1.00 46.38 92 LYS A O 1
ATOM 740 N N . THR A 1 114 ? 30.558 24.250 19.968 1.00 46.75 93 THR A N 1
ATOM 741 C CA A THR A 1 114 ? 31.086 23.063 19.253 0.50 46.69 93 THR A CA 1
ATOM 742 C CA B THR A 1 114 ? 31.091 23.077 19.240 0.50 46.54 93 THR A CA 1
ATOM 743 C C . THR A 1 114 ? 30.235 21.837 19.550 1.00 46.85 93 THR A C 1
ATOM 744 O O . THR A 1 114 ? 29.984 21.002 18.674 1.00 46.96 93 THR A O 1
ATOM 751 N N . ILE A 1 115 ? 29.782 21.756 20.792 1.00 46.57 94 ILE A N 1
ATOM 752 C CA . ILE A 1 115 ? 28.897 20.715 21.251 1.00 47.07 94 ILE A CA 1
ATOM 753 C C . ILE A 1 115 ? 27.542 20.769 20.540 1.00 47.28 94 ILE A C 1
ATOM 754 O O . ILE A 1 115 ? 27.035 19.729 20.098 1.00 46.30 94 ILE A O 1
ATOM 759 N N . GLN A 1 116 ? 26.979 21.971 20.459 1.00 47.20 95 GLN A N 1
ATOM 760 C CA A GLN A 1 116 ? 25.708 22.185 19.791 0.60 48.02 95 GLN A CA 1
ATOM 761 C CA B GLN A 1 116 ? 25.695 22.207 19.784 0.40 47.21 95 GLN A CA 1
ATOM 762 C C . GLN A 1 116 ? 25.815 21.858 18.308 1.00 47.37 95 GLN A C 1
ATOM 763 O O . GLN A 1 116 ? 24.909 21.264 17.712 1.00 46.58 95 GLN A O 1
ATOM 774 N N . GLU A 1 117 ? 26.925 22.238 17.704 1.00 47.79 96 GLU A N 1
ATOM 775 C CA . GLU A 1 117 ? 27.129 21.928 16.287 1.00 48.25 96 GLU A CA 1
ATOM 776 C C . GLU A 1 117 ? 27.259 20.410 16.047 1.00 47.77 96 GLU A C 1
ATOM 777 O O . GLU A 1 117 ? 26.732 19.930 15.080 1.00 47.35 96 GLU A O 1
ATOM 783 N N . ALA A 1 118 ? 27.957 19.681 16.931 1.00 48.01 97 ALA A N 1
ATOM 784 C CA . ALA A 1 118 ? 28.044 18.228 16.864 1.00 47.98 97 ALA A CA 1
ATOM 785 C C . ALA A 1 118 ? 26.667 17.568 17.021 1.00 48.01 97 ALA A C 1
ATOM 786 O O . ALA A 1 118 ? 26.333 16.697 16.218 1.00 47.51 97 ALA A O 1
ATOM 788 N N . GLU A 1 119 ? 25.857 17.989 18.003 1.00 48.21 98 GLU A N 1
ATOM 789 C CA . GLU A 1 119 ? 24.476 17.488 18.123 1.00 48.91 98 GLU A CA 1
ATOM 790 C C . GLU A 1 119 ? 23.616 17.725 16.880 1.00 49.31 98 GLU A C 1
ATOM 791 O O . GLU A 1 119 ? 22.945 16.800 16.388 1.00 49.30 98 GLU A O 1
ATOM 797 N N . LYS A 1 120 ? 23.626 18.976 16.419 1.00 49.13 99 LYS A N 1
ATOM 798 C CA A LYS A 1 120 ? 22.928 19.416 15.228 0.60 49.54 99 LYS A CA 1
ATOM 799 C CA B LYS A 1 120 ? 22.885 19.383 15.224 0.40 49.19 99 LYS A CA 1
ATOM 800 C C . LYS A 1 120 ? 23.234 18.478 14.054 1.00 49.02 99 LYS A C 1
ATOM 801 O O . LYS A 1 120 ? 22.349 17.984 13.379 1.00 48.49 99 LYS A O 1
ATOM 812 N N . ARG A 1 121 ? 24.517 18.233 13.837 1.00 49.25 100 ARG A N 1
ATOM 813 C CA . ARG A 1 121 ? 24.981 17.370 12.741 1.00 49.30 100 ARG A CA 1
ATOM 814 C C . ARG A 1 121 ? 24.898 15.854 12.972 1.00 48.61 100 ARG A C 1
ATOM 815 O O . ARG A 1 121 ? 24.998 15.103 12.027 1.00 47.95 100 ARG A O 1
ATOM 823 N N . GLY A 1 122 ? 24.643 15.411 14.191 1.00 48.01 101 GLY A N 1
ATOM 824 C CA . GLY A 1 122 ? 24.600 13.992 14.477 1.00 48.21 101 GLY A CA 1
ATOM 825 C C . GLY A 1 122 ? 25.977 13.336 14.598 1.00 47.98 101 GLY A C 1
ATOM 826 O O . GLY A 1 122 ? 26.067 12.136 14.489 1.00 46.92 101 GLY A O 1
ATOM 827 N N . ILE A 1 123 ? 27.037 14.130 14.848 1.00 48.01 102 ILE A N 1
ATOM 828 C CA . ILE A 1 123 ? 28.376 13.603 15.101 1.00 47.74 102 ILE A CA 1
ATOM 829 C C . ILE A 1 123 ? 28.377 13.107 16.547 1.00 48.13 102 ILE A C 1
ATOM 830 O O . ILE A 1 123 ? 28.240 13.889 17.469 1.00 49.80 102 ILE A O 1
ATOM 835 N N . LYS A 1 124 ? 28.494 11.817 16.755 1.00 48.01 103 LYS A N 1
ATOM 836 C CA . LYS A 1 124 ? 28.266 11.235 18.087 1.00 48.82 103 LYS A CA 1
ATOM 837 C C . LYS A 1 124 ? 29.482 11.361 19.025 1.00 47.54 103 LYS A C 1
ATOM 838 O O . LYS A 1 124 ? 29.335 11.582 20.210 1.00 46.80 103 LYS A O 1
ATOM 844 N N . ARG A 1 125 ? 30.663 11.226 18.468 1.00 48.34 104 ARG A N 1
ATOM 845 C CA . ARG A 1 125 ? 31.887 11.090 19.267 1.00 48.40 104 ARG A CA 1
ATOM 846 C C . ARG A 1 125 ? 32.553 12.431 19.546 1.00 48.29 104 ARG A C 1
ATOM 847 O O . ARG A 1 125 ? 32.895 13.171 18.637 1.00 47.74 104 ARG A O 1
ATOM 855 N N . PHE A 1 126 ? 32.714 12.736 20.834 1.00 47.74 105 PHE A N 1
ATOM 856 C CA . PHE A 1 126 ? 33.245 14.002 21.275 1.00 47.40 105 PHE A CA 1
ATOM 857 C C . PHE A 1 126 ? 34.252 13.791 22.424 1.00 47.19 105 PHE A C 1
ATOM 858 O O . PHE A 1 126 ? 33.913 13.229 23.484 1.00 47.63 105 PHE A O 1
ATOM 866 N N . ILE A 1 127 ? 35.484 14.245 22.210 1.00 46.02 106 ILE A N 1
ATOM 867 C CA . ILE A 1 127 ? 36.513 14.233 23.259 1.00 45.99 106 ILE A CA 1
ATOM 868 C C . ILE A 1 127 ? 36.832 15.681 23.698 1.00 45.74 106 ILE A C 1
ATOM 869 O O . ILE A 1 127 ? 37.249 16.525 22.899 1.00 44.24 106 ILE A O 1
ATOM 882 N N . VAL A 1 129 ? 39.162 18.079 25.952 1.00 45.02 108 VAL A N 1
ATOM 883 C CA . VAL A 1 129 ? 40.412 18.303 26.687 1.00 45.17 108 VAL A CA 1
ATOM 884 C C . VAL A 1 129 ? 40.118 19.382 27.708 1.00 44.12 108 VAL A C 1
ATOM 885 O O . VAL A 1 129 ? 39.988 20.535 27.392 1.00 41.91 108 VAL A O 1
ATOM 889 N N . SER A 1 130 ? 40.008 18.944 28.942 1.00 45.18 109 SER A N 1
ATOM 890 C CA . SER A 1 130 ? 39.677 19.769 30.050 1.00 46.13 109 SER A CA 1
ATOM 891 C C . SER A 1 130 ? 40.922 19.971 30.930 1.00 46.63 109 SER A C 1
ATOM 892 O O . SER A 1 130 ? 42.013 20.226 30.420 1.00 48.01 109 SER A O 1
ATOM 895 N N . SER A 1 131 ? 40.741 19.942 32.246 1.00 47.27 110 SER A N 1
ATOM 896 C CA . SER A 1 131 ? 41.822 20.194 33.213 1.00 47.36 110 SER A CA 1
ATOM 897 C C . SER A 1 131 ? 41.439 19.625 34.586 1.00 48.09 110 SER A C 1
ATOM 898 O O . SER A 1 131 ? 40.263 19.588 34.938 1.00 47.73 110 SER A O 1
ATOM 901 N N . VAL A 1 132 ? 42.438 19.175 35.359 1.00 48.51 111 VAL A N 1
ATOM 902 C CA . VAL A 1 132 ? 42.258 19.053 36.823 1.00 47.86 111 VAL A CA 1
ATOM 903 C C . VAL A 1 132 ? 41.998 20.459 37.404 1.00 48.19 111 VAL A C 1
ATOM 904 O O . VAL A 1 132 ? 42.324 21.503 36.787 1.00 47.85 111 VAL A O 1
ATOM 908 N N . GLY A 1 133 ? 41.412 20.492 38.589 1.00 47.85 112 GLY A N 1
ATOM 909 C CA . GLY A 1 133 ? 40.997 21.750 39.180 1.00 47.92 112 GLY A CA 1
ATOM 910 C C . GLY A 1 133 ? 39.506 22.024 38.998 1.00 48.74 112 GLY A C 1
ATOM 911 O O . GLY A 1 133 ? 38.968 22.986 39.544 1.00 49.64 112 GLY A O 1
ATOM 912 N N . THR A 1 134 ? 38.832 21.189 38.208 1.00 49.21 113 THR A N 1
ATOM 913 C CA . THR A 1 134 ? 37.480 21.472 37.760 1.00 48.58 113 THR A CA 1
ATOM 914 C C . THR A 1 134 ? 36.429 20.847 38.666 1.00 47.49 113 THR A C 1
ATOM 915 O O . THR A 1 134 ? 35.315 21.302 38.701 1.00 46.26 113 THR A O 1
ATOM 919 N N . VAL A 1 135 ? 36.794 19.822 39.418 1.00 48.70 114 VAL A N 1
ATOM 920 C CA . VAL A 1 135 ? 35.847 19.224 40.388 1.00 47.59 114 VAL A CA 1
ATOM 921 C C . VAL A 1 135 ? 35.472 20.231 41.474 1.00 47.79 114 VAL A C 1
ATOM 922 O O . VAL A 1 135 ? 34.324 20.279 41.940 1.00 47.89 114 VAL A O 1
ATOM 926 N N . ASP A 1 136 ? 36.420 21.074 41.870 1.00 47.82 115 ASP A N 1
ATOM 927 C CA . ASP A 1 136 ? 36.164 22.045 42.942 1.00 47.33 115 ASP A CA 1
ATOM 928 C C . ASP A 1 136 ? 36.880 23.362 42.669 1.00 46.59 115 ASP A C 1
ATOM 929 O O . ASP A 1 136 ? 37.829 23.694 43.334 1.00 46.67 115 ASP A O 1
ATOM 934 N N . PRO A 1 137 ? 36.435 24.125 41.655 1.00 47.44 116 PRO A N 1
ATOM 935 C CA . PRO A 1 137 ? 37.163 25.356 41.284 1.00 47.66 116 PRO A CA 1
ATOM 936 C C . PRO A 1 137 ? 37.372 26.370 42.413 1.00 47.50 116 PRO A C 1
ATOM 937 O O . PRO A 1 137 ? 38.377 27.048 42.411 1.00 47.85 116 PRO A O 1
ATOM 941 N N . ASP A 1 138 ? 36.455 26.463 43.365 1.00 47.24 117 ASP A N 1
ATOM 942 C CA . ASP A 1 138 ? 36.631 27.407 44.468 1.00 47.57 117 ASP A CA 1
ATOM 943 C C . ASP A 1 138 ? 37.778 27.073 45.423 1.00 46.84 117 ASP A C 1
ATOM 944 O O . ASP A 1 138 ? 38.149 27.902 46.245 1.00 45.83 117 ASP A O 1
ATOM 949 N N . GLN A 1 139 ? 38.283 25.851 45.371 1.00 47.62 118 GLN A N 1
ATOM 950 C CA . GLN A 1 139 ? 39.471 25.493 46.140 1.00 47.62 118 GLN A CA 1
ATOM 951 C C . GLN A 1 139 ? 40.766 25.639 45.338 1.00 47.47 118 GLN A C 1
ATOM 952 O O . GLN A 1 139 ? 41.833 25.364 45.851 1.00 47.88 118 GLN A O 1
ATOM 958 N N . GLY A 1 140 ? 40.687 26.097 44.099 1.00 47.73 119 GLY A N 1
ATOM 959 C CA . GLY A 1 140 ? 41.876 26.210 43.242 1.00 47.29 119 GLY A CA 1
ATOM 960 C C . GLY A 1 140 ? 42.476 27.570 43.466 1.00 46.88 119 GLY A C 1
ATOM 961 O O . GLY A 1 140 ? 41.819 28.394 44.078 1.00 47.31 119 GLY A O 1
ATOM 962 N N . PRO A 1 141 ? 43.725 27.809 42.980 1.00 46.31 120 PRO A N 1
ATOM 963 C CA . PRO A 1 141 ? 44.344 29.123 43.134 1.00 45.65 120 PRO A CA 1
ATOM 964 C C . PRO A 1 141 ? 43.444 30.218 42.569 1.00 45.07 120 PRO A C 1
ATOM 965 O O . PRO A 1 141 ? 42.917 30.077 41.453 1.00 43.50 120 PRO A O 1
ATOM 977 N N . ASN A 1 143 ? 44.034 33.070 41.283 1.00 46.17 122 ASN A N 1
ATOM 978 C CA . ASN A 1 143 ? 44.455 33.596 39.971 1.00 46.95 122 ASN A CA 1
ATOM 979 C C . ASN A 1 143 ? 44.050 32.748 38.738 1.00 47.26 122 ASN A C 1
ATOM 980 O O . ASN A 1 143 ? 44.030 33.246 37.615 1.00 47.00 122 ASN A O 1
ATOM 998 N N . ARG A 1 145 ? 41.115 30.595 39.031 1.00 46.70 124 ARG A N 1
ATOM 999 C CA . ARG A 1 145 ? 39.763 30.152 39.311 1.00 47.70 124 ARG A CA 1
ATOM 1000 C C . ARG A 1 145 ? 38.768 30.404 38.180 1.00 47.33 124 ARG A C 1
ATOM 1001 O O . ARG A 1 145 ? 37.883 29.586 37.925 1.00 48.22 124 ARG A O 1
ATOM 1009 N N . HIS A 1 146 ? 38.952 31.510 37.468 1.00 47.66 125 HIS A N 1
ATOM 1010 C CA . HIS A 1 146 ? 38.095 31.852 36.326 1.00 47.61 125 HIS A CA 1
ATOM 1011 C C . HIS A 1 146 ? 38.256 30.849 35.182 1.00 47.60 125 HIS A C 1
ATOM 1012 O O . HIS A 1 146 ? 37.292 30.522 34.478 1.00 46.90 125 HIS A O 1
ATOM 1019 N N . TYR A 1 147 ? 39.491 30.377 34.988 1.00 47.95 126 TYR A N 1
ATOM 1020 C CA . TYR A 1 147 ? 39.785 29.366 33.997 1.00 47.81 126 TYR A CA 1
ATOM 1021 C C . TYR A 1 147 ? 39.151 28.018 34.378 1.00 47.79 126 TYR A C 1
ATOM 1022 O O . TYR A 1 147 ? 38.461 27.380 33.555 1.00 47.28 126 TYR A O 1
ATOM 1031 N N . LEU A 1 148 ? 39.352 27.610 35.620 1.00 46.34 127 LEU A N 1
ATOM 1032 C CA . LEU A 1 148 ? 38.781 26.377 36.157 1.00 47.69 127 LEU A CA 1
ATOM 1033 C C . LEU A 1 148 ? 37.258 26.293 36.109 1.00 47.83 127 LEU A C 1
ATOM 1034 O O . LEU A 1 148 ? 36.667 25.219 35.833 1.00 48.66 127 LEU A O 1
ATOM 1039 N N . VAL A 1 149 ? 36.601 27.404 36.405 1.00 48.73 128 VAL A N 1
ATOM 1040 C CA . VAL A 1 149 ? 35.128 27.529 36.222 1.00 48.02 128 VAL A CA 1
ATOM 1041 C C . VAL A 1 149 ? 34.765 27.420 34.740 1.00 48.85 128 VAL A C 1
ATOM 1042 O O . VAL A 1 149 ? 33.832 26.704 34.383 1.00 49.08 128 VAL A O 1
ATOM 1046 N N . ALA A 1 150 ? 35.492 28.112 33.857 1.00 48.71 129 ALA A N 1
ATOM 1047 C CA . ALA A 1 150 ? 35.169 28.019 32.432 1.00 48.32 129 ALA A CA 1
ATOM 1048 C C . ALA A 1 150 ? 35.210 26.561 31.940 1.00 48.34 129 ALA A C 1
ATOM 1049 O O . ALA A 1 150 ? 34.278 26.079 31.341 1.00 47.60 129 ALA A O 1
ATOM 1051 N N . LYS A 1 151 ? 36.274 25.834 32.301 1.00 49.34 130 LYS A N 1
ATOM 1052 C CA . LYS A 1 151 ? 36.477 24.424 31.922 1.00 48.50 130 LYS A CA 1
ATOM 1053 C C . LYS A 1 151 ? 35.414 23.500 32.506 1.00 48.24 130 LYS A C 1
ATOM 1054 O O . LYS A 1 151 ? 34.837 22.695 31.798 1.00 46.82 130 LYS A O 1
ATOM 1060 N N . ARG A 1 152 ? 35.138 23.696 33.786 1.00 48.02 131 ARG A 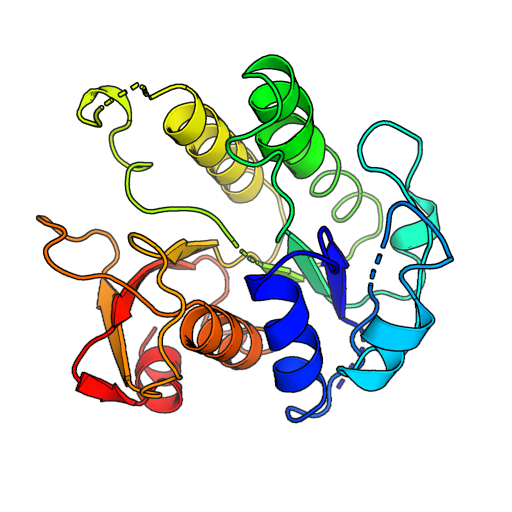N 1
ATOM 1061 C CA . ARG A 1 152 ? 34.096 22.990 34.491 1.00 47.90 131 ARG A CA 1
ATOM 1062 C C . ARG A 1 152 ? 32.730 23.125 33.838 1.00 48.38 131 ARG A C 1
ATOM 1063 O O . ARG A 1 152 ? 32.011 22.118 33.678 1.00 48.63 131 ARG A O 1
ATOM 1071 N N . LEU A 1 153 ? 32.354 24.356 33.488 1.00 48.52 132 LEU A N 1
ATOM 1072 C CA . LEU A 1 153 ? 31.013 24.604 32.967 1.00 48.03 132 LEU A CA 1
ATOM 1073 C C . LEU A 1 153 ? 30.894 24.071 31.555 1.00 47.63 132 LEU A C 1
ATOM 1074 O O . LEU A 1 153 ? 29.820 23.625 31.148 1.00 48.04 132 LEU A O 1
ATOM 1079 N N . ALA A 1 154 ? 31.995 24.075 30.815 1.00 47.89 133 ALA A N 1
ATOM 1080 C CA . ALA A 1 154 ? 32.014 23.442 29.485 1.00 47.72 133 ALA A CA 1
ATOM 1081 C C . ALA A 1 154 ? 31.868 21.935 29.615 1.00 47.50 133 ALA A C 1
ATOM 1082 O O . ALA A 1 154 ? 31.128 21.312 28.866 1.00 47.95 133 ALA A O 1
ATOM 1084 N N . ASP A 1 155 ? 32.551 21.342 30.595 1.00 48.17 134 ASP A N 1
ATOM 1085 C CA . ASP A 1 155 ? 32.417 19.924 30.884 1.00 47.22 134 ASP A CA 1
ATOM 1086 C C . ASP A 1 155 ? 30.990 19.559 31.224 1.00 46.92 134 ASP A C 1
ATOM 1087 O O . ASP A 1 155 ? 30.485 18.527 30.779 1.00 48.11 134 ASP A O 1
ATOM 1092 N N . ASP A 1 156 ? 30.331 20.397 32.012 1.00 46.84 135 ASP A N 1
ATOM 1093 C CA . ASP A 1 156 ? 28.933 20.132 32.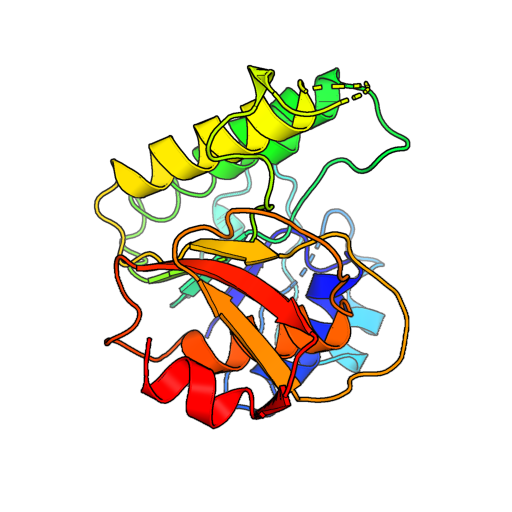393 1.00 46.96 135 ASP A CA 1
ATOM 1094 C C . ASP A 1 156 ? 27.950 20.206 31.222 1.00 46.18 135 ASP A C 1
ATOM 1095 O O . ASP A 1 156 ? 27.028 19.423 31.143 1.00 45.60 135 ASP A O 1
ATOM 1100 N N . GLU A 1 157 ? 28.175 21.135 30.314 1.00 46.73 136 GLU A N 1
ATOM 1101 C CA . GLU A 1 157 ? 27.406 21.203 29.083 1.00 47.04 136 GLU A CA 1
ATOM 1102 C C . GLU A 1 157 ? 27.520 19.889 28.261 1.00 46.67 136 GLU A C 1
ATOM 1103 O O . GLU A 1 157 ? 26.538 19.351 27.765 1.00 45.62 136 GLU A O 1
ATOM 1109 N N . LEU A 1 158 ? 28.735 19.375 28.128 1.00 48.11 137 LEU A N 1
ATOM 1110 C CA . LEU A 1 158 ? 28.988 18.089 27.464 1.00 47.73 137 LEU A CA 1
ATOM 1111 C C . LEU A 1 158 ? 28.305 16.930 28.170 1.00 47.76 137 LEU A C 1
ATOM 1112 O O . LEU A 1 158 ? 27.679 16.084 27.519 1.00 46.62 137 LEU A O 1
ATOM 1117 N N . LYS A 1 159 ? 28.404 16.9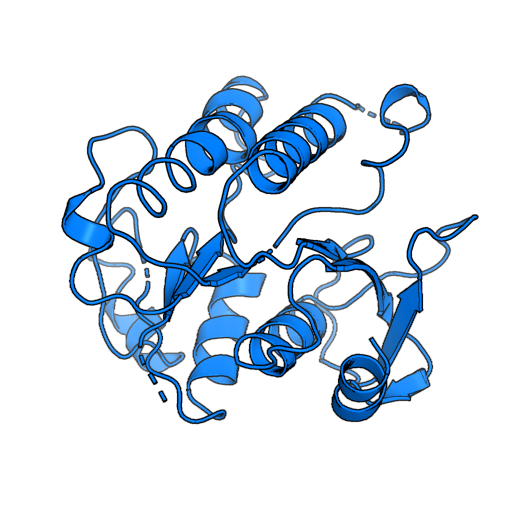16 29.492 1.00 47.57 138 LYS A N 1
ATOM 1118 C CA . LYS A 1 159 ? 27.770 15.880 30.288 1.00 48.76 138 LYS A CA 1
ATOM 1119 C C . LYS A 1 159 ? 26.241 15.887 30.180 1.00 48.75 138 LYS A C 1
ATOM 1120 O O . LYS A 1 159 ? 25.644 14.843 30.338 1.00 49.97 138 LYS A O 1
ATOM 1126 N N . ARG A 1 160 ? 25.617 17.053 29.973 1.00 48.38 139 ARG A N 1
ATOM 1127 C CA . ARG A 1 160 ? 24.186 17.174 29.735 1.00 47.72 139 ARG A CA 1
ATOM 1128 C C . ARG A 1 160 ? 23.787 16.877 28.291 1.00 47.58 139 ARG A C 1
ATOM 1129 O O . ARG A 1 160 ? 22.627 16.738 27.992 1.00 46.76 139 ARG A O 1
ATOM 1137 N N . SER A 1 161 ? 24.744 16.800 27.381 1.00 48.69 140 SER A N 1
ATOM 1138 C CA . SER A 1 161 ? 24.454 16.580 25.962 1.00 47.94 140 SER A CA 1
ATOM 1139 C C . SER A 1 161 ? 24.066 15.130 25.675 1.00 48.60 140 SER A C 1
ATOM 1140 O O . SER A 1 161 ? 24.154 14.255 26.526 1.00 49.01 140 SER A O 1
ATOM 1143 N N . SER A 1 162 ? 23.669 14.874 24.437 1.00 49.41 141 SER A N 1
ATOM 1144 C CA . SER A 1 162 ? 23.395 13.517 23.986 1.00 50.32 141 SER A CA 1
ATOM 1145 C C . SER A 1 162 ? 24.610 12.819 23.362 1.00 50.04 141 SER A C 1
ATOM 1146 O O . SER A 1 162 ? 24.463 11.753 22.773 1.00 50.97 141 SER A O 1
ATOM 1149 N N . LEU A 1 163 ? 25.799 13.409 23.474 1.00 49.32 142 LEU A N 1
ATOM 1150 C CA . LEU A 1 163 ? 26.971 12.927 22.755 1.00 48.53 142 LEU A CA 1
ATOM 1151 C C . LEU A 1 163 ? 27.669 11.740 23.438 1.00 48.05 142 LEU A C 1
ATOM 1152 O O . LEU A 1 163 ? 27.567 11.538 24.638 1.00 48.14 142 LEU A O 1
ATOM 1157 N N . ASP A 1 164 ? 28.385 10.951 22.643 1.00 48.08 143 ASP A N 1
ATOM 1158 C CA . ASP A 1 164 ? 29.181 9.849 23.162 1.00 47.71 143 ASP A CA 1
ATOM 1159 C C . ASP A 1 164 ? 30.527 10.442 23.558 1.00 47.67 143 ASP A C 1
ATOM 1160 O O . ASP A 1 164 ? 31.484 10.413 22.788 1.00 47.68 143 ASP A O 1
ATOM 1165 N N . TYR A 1 165 ? 30.584 10.976 24.761 1.00 47.52 144 TYR A N 1
ATOM 1166 C CA . TYR A 1 165 ? 31.682 11.846 25.144 1.00 48.88 144 TYR A CA 1
ATOM 1167 C C . TYR A 1 165 ? 32.729 11.099 25.938 1.00 48.58 144 TYR A C 1
ATOM 1168 O O . TYR A 1 165 ? 32.454 10.075 26.535 1.00 49.01 144 TYR A O 1
ATOM 1177 N N . THR A 1 166 ? 33.934 11.660 25.952 1.00 49.61 145 THR A N 1
ATOM 1178 C CA . THR A 1 166 ? 34.954 11.342 26.976 1.00 49.13 145 THR A CA 1
ATOM 1179 C C . THR A 1 166 ? 35.601 12.678 27.307 1.00 49.45 145 THR A C 1
ATOM 1180 O O . THR A 1 166 ? 35.950 13.445 26.396 1.00 48.85 145 THR A O 1
ATOM 1184 N N . ILE A 1 167 ? 35.731 12.932 28.603 1.00 48.96 146 ILE A N 1
ATOM 1185 C CA . ILE A 1 167 ? 36.406 14.116 29.170 1.00 49.02 146 ILE A CA 1
ATOM 1186 C C . ILE A 1 167 ? 37.723 13.696 29.867 1.00 49.33 146 ILE A C 1
ATOM 1187 O O . ILE A 1 167 ? 37.752 12.885 30.828 1.00 47.76 146 ILE A O 1
ATOM 1192 N N . VAL A 1 168 ? 38.796 14.238 29.291 1.00 49.68 147 VAL A N 1
ATOM 1193 C CA . VAL A 1 168 ? 40.192 14.037 29.735 1.00 49.17 147 VAL A CA 1
ATOM 1194 C C . VAL A 1 168 ? 40.619 15.295 30.471 1.00 48.56 147 VAL A C 1
ATOM 1195 O O . VAL A 1 168 ? 40.666 16.363 29.889 1.00 48.24 147 VAL A O 1
ATOM 1199 N N . ARG A 1 169 ? 40.937 15.137 31.755 1.00 48.67 148 ARG A N 1
ATOM 1200 C CA . ARG A 1 169 ? 41.393 16.239 32.600 1.00 48.52 148 ARG A CA 1
ATOM 1201 C C . ARG A 1 169 ? 42.879 16.084 32.925 1.00 49.44 148 ARG A C 1
ATOM 1202 O O . ARG A 1 169 ? 43.228 15.496 33.952 1.00 49.04 148 ARG A O 1
ATOM 1210 N N . PRO A 1 170 ? 43.776 16.598 32.052 1.00 50.14 149 PRO A N 1
ATOM 1211 C CA . PRO A 1 170 ? 45.183 16.527 32.417 1.00 50.45 149 PRO A CA 1
ATOM 1212 C C . PRO A 1 170 ? 45.523 17.378 33.627 1.00 50.06 149 PRO A C 1
ATOM 1213 O O . PRO A 1 170 ? 44.883 18.414 33.866 1.00 51.36 149 PRO A O 1
ATOM 1217 N N . GLY A 1 171 ? 46.529 16.927 34.373 1.00 49.80 150 GLY A N 1
ATOM 1218 C CA . GLY A 1 171 ? 47.281 17.753 35.321 1.00 48.85 150 GLY A CA 1
ATOM 1219 C C . GLY A 1 171 ? 48.021 18.903 34.646 1.00 48.94 150 GLY A C 1
ATOM 1220 O O . GLY A 1 171 ? 47.892 19.115 33.427 1.00 49.74 150 GLY A O 1
ATOM 1221 N N . PRO A 1 172 ? 48.812 19.657 35.431 1.00 48.75 151 PRO A N 1
ATOM 1222 C CA . PRO A 1 172 ? 49.715 20.694 34.927 1.00 48.68 151 PRO A CA 1
ATOM 1223 C C . PRO A 1 172 ? 50.510 20.188 33.720 1.00 48.93 151 PRO A C 1
ATOM 1224 O O . PRO A 1 172 ? 51.058 19.104 33.786 1.00 48.89 151 PRO A O 1
ATOM 1228 N N . LEU A 1 173 ? 50.534 20.935 32.625 1.00 49.00 152 LEU A N 1
ATOM 1229 C CA . LEU A 1 173 ? 51.152 20.459 31.406 1.00 49.85 152 LEU A CA 1
ATOM 1230 C C . LEU A 1 173 ? 52.639 20.781 31.397 1.00 50.41 152 LEU A C 1
ATOM 1231 O O . LEU A 1 173 ? 53.067 21.796 31.940 1.00 51.22 152 LEU A O 1
ATOM 1236 N N . SER A 1 174 ? 53.437 19.882 30.812 1.00 50.01 153 SER A N 1
ATOM 1237 C CA . SER A 1 174 ? 54.852 20.113 30.643 1.00 49.33 153 SER A CA 1
ATOM 1238 C C . SER A 1 174 ? 55.239 19.887 29.184 1.00 48.87 153 SER A C 1
ATOM 1239 O O . SER A 1 174 ? 54.499 19.291 28.419 1.00 48.32 153 SER A O 1
ATOM 1242 N N . ASN A 1 175 ? 56.407 20.379 28.814 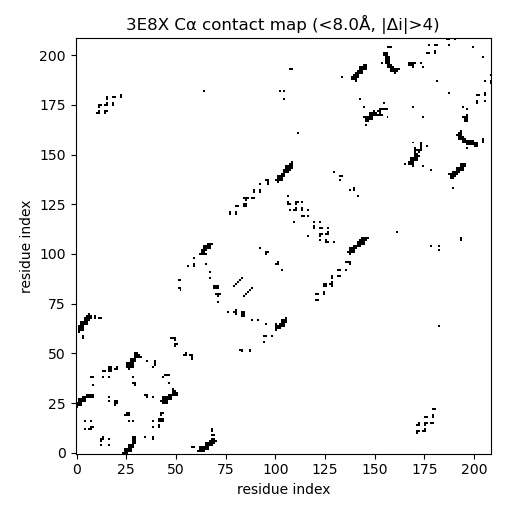1.00 48.53 154 ASN A N 1
ATOM 1243 C CA . ASN A 1 175 ? 56.968 20.196 27.486 1.00 49.08 154 ASN A CA 1
ATOM 1244 C C . ASN A 1 175 ? 58.127 19.209 27.423 1.00 48.84 154 ASN A C 1
ATOM 1245 O O . ASN A 1 175 ? 58.852 19.182 26.415 1.00 49.61 154 ASN A O 1
ATOM 1250 N N . GLU A 1 176 ? 58.283 18.359 28.443 1.00 48.93 155 GLU A N 1
ATOM 1251 C CA A GLU A 1 176 ? 59.218 17.240 28.362 0.60 48.90 155 GLU A CA 1
ATOM 1252 C CA B GLU A 1 176 ? 59.242 17.249 28.324 0.40 48.86 155 GLU A CA 1
ATOM 1253 C C . GLU A 1 176 ? 58.784 16.247 27.261 1.00 48.56 155 GLU A C 1
ATOM 1254 O O . GLU A 1 176 ? 57.624 16.257 26.820 1.00 46.81 155 GLU A O 1
ATOM 1265 N N . GLU A 1 177 ? 59.720 15.396 26.849 1.00 48.24 156 GLU A N 1
ATOM 1266 C CA . GLU A 1 177 ? 59.466 14.338 25.874 1.00 48.84 156 GLU A CA 1
ATOM 1267 C C . GLU A 1 177 ? 58.526 13.285 26.502 1.00 48.34 156 GLU A C 1
ATOM 1268 O O . GLU A 1 177 ? 58.432 13.135 27.735 1.00 47.44 156 GLU A O 1
ATOM 1274 N N . SER A 1 178 ? 57.771 12.608 25.649 1.00 48.47 157 SER A N 1
ATOM 1275 C CA A SER A 1 178 ? 56.823 11.611 26.113 0.60 48.15 157 SER A CA 1
ATOM 1276 C CA B SER A 1 178 ? 56.822 11.602 26.114 0.40 48.00 157 SER A CA 1
ATOM 1277 C C . SER A 1 178 ? 57.536 10.557 26.930 1.00 48.12 157 SER A C 1
ATOM 1278 O O . SER A 1 178 ? 58.648 10.174 26.581 1.00 47.91 157 SER A O 1
ATOM 1283 N N . THR A 1 179 ? 56.892 10.103 28.018 1.00 48.38 158 THR A N 1
ATOM 1284 C CA . THR A 1 179 ? 57.288 8.882 28.718 1.00 47.80 158 THR A CA 1
ATOM 1285 C C . THR A 1 179 ? 56.430 7.662 28.255 1.00 48.15 158 THR A C 1
ATOM 1286 O O . THR A 1 179 ? 56.839 6.528 28.421 1.00 47.34 158 THR A O 1
ATOM 1290 N N . GLY A 1 180 ? 55.230 7.904 27.719 1.00 48.04 159 GLY A N 1
ATOM 1291 C CA . GLY A 1 180 ? 54.324 6.839 27.304 1.00 47.81 159 GLY A CA 1
ATOM 1292 C C . GLY A 1 180 ? 53.583 6.186 28.461 1.00 48.13 159 GLY A C 1
ATOM 1293 O O . GLY A 1 180 ? 52.889 5.179 28.241 1.00 48.39 159 GLY A O 1
ATOM 1294 N N . LYS A 1 181 ? 53.745 6.723 29.680 1.00 47.47 160 LYS A N 1
ATOM 1295 C CA . LYS A 1 181 ? 53.280 6.068 30.914 1.00 48.04 160 LYS A CA 1
ATOM 1296 C C . LYS A 1 181 ? 52.565 7.106 31.757 1.00 48.06 160 LYS A C 1
ATOM 1297 O O . LYS A 1 181 ? 53.063 8.232 31.945 1.00 48.11 160 LYS A O 1
ATOM 1303 N N . VAL A 1 182 ? 51.367 6.729 32.220 1.00 48.01 161 VAL A N 1
ATOM 1304 C CA . VAL A 1 182 ? 50.457 7.630 32.916 1.00 47.58 161 VAL A CA 1
ATOM 1305 C C . VAL A 1 182 ? 49.848 6.966 34.174 1.00 48.43 161 VAL A C 1
ATOM 1306 O O . VAL A 1 182 ? 50.085 5.770 34.444 1.00 47.61 161 VAL A O 1
ATOM 1310 N N . THR A 1 183 ? 49.120 7.776 34.957 1.00 48.77 162 THR A N 1
ATOM 1311 C CA . THR A 1 183 ? 48.224 7.298 36.015 1.00 49.21 162 THR A CA 1
ATOM 1312 C C . THR A 1 183 ? 46.894 8.005 35.785 1.00 48.18 162 THR A C 1
ATOM 1313 O O . THR A 1 183 ? 46.876 9.184 35.435 1.00 47.62 162 THR A O 1
ATOM 1317 N N . VAL A 1 184 ? 45.787 7.315 36.044 1.00 48.17 163 VAL A N 1
ATOM 1318 C CA . VAL A 1 184 ? 44.458 7.928 35.939 1.00 48.10 163 VAL A CA 1
ATOM 1319 C C . VAL A 1 184 ? 43.668 7.765 37.257 1.00 48.39 163 VAL A C 1
ATOM 1320 O O . VAL A 1 184 ? 43.989 6.914 38.081 1.00 48.46 163 VAL A O 1
ATOM 1324 N N . SER A 1 185 ? 42.641 8.609 37.432 1.00 48.74 164 SER A N 1
ATOM 1325 C CA . SER A 1 185 ? 41.710 8.569 38.545 1.00 48.36 164 SER A CA 1
ATOM 1326 C C . SER A 1 185 ? 40.446 9.308 38.127 1.00 49.28 164 SER A C 1
ATOM 1327 O O . SER A 1 185 ? 40.506 10.219 37.284 1.00 49.60 164 SER A O 1
ATOM 1330 N N . PRO A 1 186 ? 39.279 8.893 38.647 1.00 48.31 165 PRO A N 1
ATOM 1331 C CA . PRO A 1 186 ? 38.113 9.763 38.479 1.00 48.48 165 PRO A CA 1
ATOM 1332 C C . PRO A 1 186 ? 38.362 11.144 39.057 1.00 47.85 165 PRO A C 1
ATOM 1333 O O . PRO A 1 186 ? 37.824 12.122 38.574 1.00 48.12 165 PRO A O 1
ATOM 1337 N N . HIS A 1 187 ? 39.136 11.174 40.140 1.00 47.63 166 HIS A N 1
ATOM 1338 C CA . HIS A 1 187 ? 39.502 12.372 40.793 1.00 47.02 166 HIS A CA 1
ATOM 1339 C C . HIS A 1 187 ? 40.606 12.127 41.833 1.00 47.21 166 HIS A C 1
ATOM 1340 O O . HIS A 1 187 ? 40.373 11.471 42.846 1.00 48.30 166 HIS A O 1
ATOM 1347 N N . PHE A 1 188 ? 41.791 12.677 41.609 1.00 46.89 167 PHE A N 1
ATOM 1348 C CA . PHE A 1 188 ? 42.872 12.529 42.552 1.00 46.87 167 PHE A CA 1
ATOM 1349 C C . PHE A 1 188 ? 42.615 13.417 43.766 1.00 47.68 167 PHE A C 1
ATOM 1350 O O . PHE A 1 188 ? 42.119 14.553 43.629 1.00 48.10 167 PHE A O 1
ATOM 1358 N N . SER A 1 189 ? 42.938 12.898 44.947 1.00 47.67 168 SER A N 1
ATOM 1359 C CA . SER A 1 189 ? 42.807 13.645 46.196 1.00 48.66 168 SER A CA 1
ATOM 1360 C C . SER A 1 189 ? 43.926 14.638 46.356 1.00 49.46 168 SER A C 1
ATOM 1361 O O . SER A 1 189 ? 43.789 15.572 47.119 1.00 50.66 168 SER A O 1
ATOM 1364 N N . GLU A 1 190 ? 45.031 14.431 45.651 1.00 50.56 169 GLU A N 1
ATOM 1365 C CA . GLU A 1 190 ? 46.027 15.482 45.443 1.00 51.40 169 GLU A CA 1
ATOM 1366 C C . GLU A 1 190 ? 46.739 15.337 44.094 1.00 50.68 169 GLU A C 1
ATOM 1367 O O . GLU A 1 190 ? 46.773 14.253 43.514 1.00 50.82 169 GLU A O 1
ATOM 1373 N N . ILE A 1 191 ? 47.298 16.443 43.619 1.00 50.08 170 ILE A N 1
ATOM 1374 C CA . ILE A 1 191 ? 48.035 16.494 42.363 1.00 50.22 170 ILE A CA 1
ATOM 1375 C C . ILE A 1 191 ? 49.469 16.856 42.732 1.00 50.24 170 ILE A C 1
ATOM 1376 O O . ILE A 1 191 ? 49.723 17.956 43.225 1.00 50.09 170 ILE A O 1
ATOM 1381 N N . THR A 1 192 ? 50.397 15.928 42.521 1.00 50.31 171 THR A N 1
ATOM 1382 C CA . THR A 1 192 ? 51.805 16.125 42.900 1.00 50.36 171 THR A CA 1
ATOM 1383 C C . THR A 1 192 ? 52.731 15.865 41.703 1.00 50.28 171 THR A C 1
ATOM 1384 O O . THR A 1 192 ? 53.953 15.759 41.840 1.00 50.40 171 THR A O 1
ATOM 1388 N N . ARG A 1 193 ? 52.120 15.795 40.526 1.00 50.17 172 ARG A N 1
ATOM 1389 C CA A ARG A 1 193 ? 52.843 15.501 39.303 0.50 49.68 172 ARG A CA 1
ATOM 1390 C CA B ARG A 1 193 ? 52.780 15.443 39.283 0.50 50.37 172 ARG A CA 1
ATOM 1391 C C . ARG A 1 193 ? 52.254 16.308 38.143 1.00 49.12 172 ARG A C 1
ATOM 1392 O O . ARG A 1 193 ? 51.191 16.923 38.266 1.00 50.05 172 ARG A O 1
ATOM 1407 N N . SER A 1 194 ? 52.988 16.301 37.040 1.00 48.10 173 SER A N 1
ATOM 1408 C CA A SER A 1 194 ? 52.661 16.934 35.766 0.60 47.57 173 SER A CA 1
ATOM 1409 C CA B SER A 1 194 ? 52.556 16.941 35.800 0.40 47.24 173 SER A CA 1
ATOM 1410 C C . SER A 1 194 ? 52.338 15.875 34.726 1.00 47.17 173 SER A C 1
ATOM 1411 O O . SER A 1 194 ? 52.461 14.676 34.991 1.00 45.84 173 SER A O 1
ATOM 1416 N N . ILE A 1 195 ? 51.966 16.309 33.516 1.00 46.72 174 ILE A N 1
ATOM 1417 C CA . ILE A 1 195 ? 51.905 15.388 32.395 1.00 46.67 174 ILE A CA 1
ATOM 1418 C C . ILE A 1 195 ? 52.442 16.111 31.158 1.00 47.42 174 ILE A C 1
ATOM 1419 O O . ILE A 1 195 ? 52.145 17.283 30.953 1.00 46.47 174 ILE A O 1
ATOM 1424 N N . THR A 1 196 ? 53.219 15.404 30.341 1.00 47.69 175 THR A N 1
ATOM 1425 C CA . THR A 1 196 ? 53.716 16.005 29.117 1.00 48.19 175 THR A CA 1
ATOM 1426 C C . THR A 1 196 ? 52.561 16.197 28.117 1.00 49.00 175 THR A C 1
ATOM 1427 O O . THR A 1 196 ? 51.614 15.425 28.079 1.00 49.26 175 THR A O 1
ATOM 1431 N N . ARG A 1 197 ? 52.643 17.245 27.325 1.00 49.04 176 ARG A N 1
ATOM 1432 C CA . ARG A 1 197 ? 51.677 17.448 26.258 1.00 49.38 176 ARG A CA 1
ATOM 1433 C C . ARG A 1 197 ? 51.662 16.293 25.219 1.00 49.41 176 ARG A C 1
ATOM 1434 O O . ARG A 1 197 ? 50.607 15.995 24.626 1.00 49.59 176 ARG A O 1
ATOM 1442 N N . HIS A 1 198 ? 52.829 15.693 24.971 1.00 48.83 177 HIS A N 1
ATOM 1443 C CA . HIS A 1 198 ? 52.953 14.531 24.085 1.00 48.66 177 HIS A CA 1
ATOM 1444 C C . HIS A 1 198 ? 52.047 13.396 24.583 1.00 47.36 177 HIS A C 1
ATOM 1445 O O . HIS A 1 198 ? 51.332 12.786 23.818 1.00 46.92 177 HIS A O 1
ATOM 1452 N N . ASP A 1 199 ? 52.101 13.145 25.879 1.00 47.78 178 ASP A N 1
ATOM 1453 C CA . ASP A 1 199 ? 51.412 12.047 26.483 1.00 47.98 178 ASP A CA 1
ATOM 1454 C C . ASP A 1 199 ? 49.914 12.280 26.545 1.00 48.96 178 ASP A C 1
ATOM 1455 O O . ASP A 1 199 ? 49.160 11.338 26.365 1.00 50.59 178 ASP A O 1
ATOM 1460 N N . VAL A 1 200 ? 49.468 13.524 26.758 1.00 49.66 179 VAL A N 1
ATOM 1461 C CA . VAL A 1 200 ? 48.053 13.886 26.663 1.00 48.39 179 VAL A CA 1
ATOM 1462 C C . VAL A 1 200 ? 47.561 13.545 25.268 1.00 48.51 179 VAL A C 1
ATOM 1463 O O . VAL A 1 200 ? 46.498 12.961 25.124 1.00 47.14 179 VAL A O 1
ATOM 1467 N N . ALA A 1 201 ? 48.334 13.931 24.243 1.00 47.97 180 ALA A N 1
ATOM 1468 C CA . ALA A 1 201 ? 47.942 13.664 22.877 1.00 48.76 180 ALA A CA 1
ATOM 1469 C C . ALA A 1 201 ? 47.787 12.138 22.652 1.00 49.17 180 ALA A C 1
ATOM 1470 O O . ALA A 1 201 ? 46.855 11.703 21.980 1.00 49.22 180 ALA A O 1
ATOM 1472 N N . LYS A 1 202 ? 48.742 11.364 23.175 1.00 49.53 181 LYS A N 1
ATOM 1473 C CA . LYS A 1 202 ? 48.743 9.907 23.091 1.00 49.31 181 LYS A CA 1
ATOM 1474 C C . LYS A 1 202 ? 47.505 9.292 23.753 1.00 48.54 181 LYS A C 1
ATOM 1475 O O . LYS A 1 202 ? 46.896 8.372 23.216 1.00 49.17 181 LYS A O 1
ATOM 1481 N N . VAL A 1 203 ? 47.152 9.784 24.928 1.00 47.82 182 VAL A N 1
ATOM 1482 C CA . VAL A 1 203 ? 45.955 9.364 25.615 1.00 47.91 182 VAL A CA 1
ATOM 1483 C C . VAL A 1 203 ? 44.682 9.605 24.777 1.00 48.91 182 VAL A C 1
ATOM 1484 O O . VAL A 1 203 ? 43.884 8.712 24.599 1.00 49.01 182 VAL A O 1
ATOM 1488 N N . ILE A 1 204 ? 44.543 10.796 24.220 1.00 49.11 183 ILE A N 1
ATOM 1489 C CA . ILE A 1 204 ? 43.371 11.141 23.422 1.00 49.00 183 ILE A CA 1
ATOM 1490 C C . ILE A 1 204 ? 43.264 10.233 22.227 1.00 49.09 183 ILE A C 1
ATOM 1491 O O . ILE A 1 204 ? 42.213 9.677 21.979 1.00 49.38 183 ILE A O 1
ATOM 1496 N N . ALA A 1 205 ? 44.341 10.144 21.444 1.00 49.01 184 ALA A N 1
ATOM 1497 C CA . ALA A 1 205 ? 44.383 9.284 20.244 1.00 48.49 184 ALA A CA 1
ATOM 1498 C C . ALA A 1 205 ? 44.079 7.804 20.589 1.00 48.34 184 ALA A C 1
ATOM 1499 O O . ALA A 1 205 ? 43.415 7.091 19.838 1.00 47.30 184 ALA A O 1
ATOM 1501 N N . GLU A 1 206 ? 44.517 7.358 21.754 1.00 49.30 185 GLU A N 1
ATOM 1502 C CA . GLU A 1 206 ? 44.325 5.967 22.138 1.00 49.40 185 GLU A CA 1
ATOM 1503 C C . GLU A 1 206 ? 42.836 5.660 22.320 1.00 49.55 185 GLU A C 1
ATOM 1504 O O . GLU A 1 206 ? 42.385 4.557 21.995 1.00 48.48 185 GLU A O 1
ATOM 1510 N N . LEU A 1 207 ? 42.081 6.640 22.827 1.00 49.45 186 LEU A N 1
ATOM 1511 C CA . LEU A 1 207 ? 40.691 6.380 23.248 1.00 49.42 186 LEU A CA 1
ATOM 1512 C C . LEU A 1 207 ? 39.598 6.872 22.279 1.00 48.86 186 LEU A C 1
ATOM 1513 O O . LEU A 1 207 ? 38.445 6.534 22.442 1.00 47.42 186 LEU A O 1
ATOM 1518 N N . VAL A 1 208 ? 39.973 7.554 21.206 1.00 48.66 187 VAL A N 1
ATOM 1519 C CA . VAL A 1 208 ? 38.992 8.148 20.338 1.00 49.05 187 VAL A CA 1
ATOM 1520 C C . VAL A 1 208 ? 38.004 7.117 19.737 1.00 49.26 187 VAL A C 1
ATOM 1521 O O . VAL A 1 208 ? 36.794 7.390 19.606 1.00 49.97 187 VAL A O 1
ATOM 1525 N N . ASP A 1 209 ? 38.479 5.922 19.432 1.00 48.31 188 ASP A N 1
ATOM 1526 C CA . ASP A 1 209 ? 37.631 4.917 18.855 1.00 48.59 188 ASP A CA 1
ATOM 1527 C C . ASP A 1 209 ? 37.274 3.836 19.847 1.00 48.48 188 ASP A C 1
ATOM 1528 O O . ASP A 1 209 ? 36.786 2.808 19.430 1.00 48.45 188 ASP A O 1
ATOM 1533 N N . GLN A 1 210 ? 37.497 4.072 21.136 1.00 47.99 189 GLN A N 1
ATOM 1534 C CA . GLN A 1 210 ? 37.163 3.084 22.164 1.00 47.89 189 GLN A CA 1
ATOM 1535 C C . GLN A 1 210 ? 35.793 3.341 22.793 1.00 47.68 189 GLN A C 1
ATOM 1536 O O . GLN A 1 210 ? 35.627 4.244 23.604 1.00 47.76 189 GLN A O 1
ATOM 1542 N N . GLN A 1 211 ? 34.834 2.497 22.410 1.00 48.25 190 GLN A N 1
ATOM 1543 C CA A GLN A 1 211 ? 33.427 2.580 22.838 0.60 48.39 190 GLN A CA 1
ATOM 1544 C CA B GLN A 1 211 ? 33.446 2.621 22.853 0.40 48.31 190 GLN A CA 1
ATOM 1545 C C . GLN A 1 211 ? 33.314 2.486 24.375 1.00 47.92 190 GLN A C 1
ATOM 1546 O O . GLN A 1 211 ? 32.486 3.133 24.977 1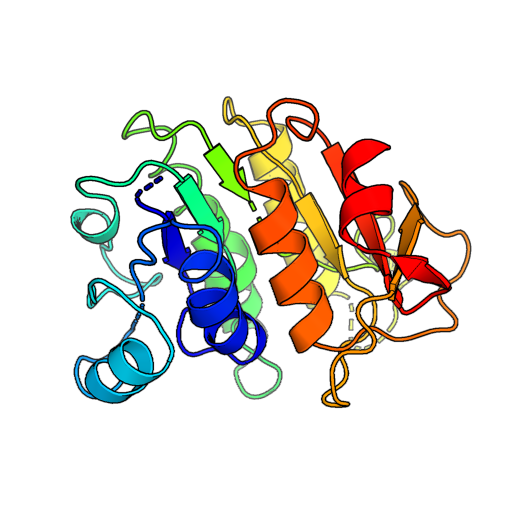.00 48.13 190 GLN A O 1
ATOM 1557 N N . HIS A 1 212 ? 34.163 1.681 25.004 1.00 48.25 191 HIS A N 1
ATOM 1558 C CA . HIS A 1 212 ? 34.099 1.490 26.431 1.00 48.50 191 HIS A CA 1
ATOM 1559 C C . HIS A 1 212 ? 34.521 2.745 27.184 1.00 48.73 191 HIS A C 1
ATOM 1560 O O . HIS A 1 212 ? 34.395 2.799 28.400 1.00 47.66 191 HIS A O 1
ATOM 1567 N N . THR A 1 213 ? 35.024 3.762 26.477 1.00 49.28 192 THR A N 1
ATOM 1568 C CA . THR A 1 213 ? 35.452 4.996 27.168 1.00 48.59 192 THR A CA 1
ATOM 1569 C C . THR A 1 213 ? 34.349 6.052 27.123 1.00 48.78 192 THR A C 1
ATOM 1570 O O . THR A 1 213 ? 34.471 7.115 27.762 1.00 49.25 192 THR A O 1
ATOM 1574 N N . ILE A 1 214 ? 33.260 5.745 26.408 1.00 48.39 193 ILE A N 1
ATOM 1575 C CA . ILE A 1 214 ? 32.100 6.650 26.312 1.00 48.12 193 ILE A CA 1
ATOM 1576 C C . ILE A 1 214 ? 31.464 6.888 27.683 1.00 48.09 193 ILE A C 1
ATOM 1577 O O . ILE A 1 214 ? 31.272 5.928 28.457 1.00 47.86 193 ILE A O 1
ATOM 1582 N N . GLY A 1 215 ? 31.179 8.174 27.983 1.00 47.87 194 GLY A N 1
ATOM 1583 C CA . GLY A 1 215 ? 30.631 8.595 29.279 1.00 48.28 194 GLY A CA 1
ATOM 1584 C C . GLY A 1 215 ? 31.613 8.724 30.420 1.00 48.31 194 GLY A C 1
ATOM 1585 O O . GLY A 1 215 ? 31.232 8.998 31.561 1.00 49.57 194 GLY A O 1
ATOM 1586 N N . LYS A 1 216 ? 32.889 8.566 30.114 1.00 49.46 195 LYS A N 1
ATOM 1587 C CA . LYS A 1 216 ? 33.976 8.619 31.103 1.00 49.52 195 LYS A CA 1
ATOM 1588 C C . LYS A 1 216 ? 34.578 9.993 31.252 1.00 48.23 195 LYS A C 1
ATOM 1589 O O . LYS A 1 216 ? 34.901 10.648 30.270 1.00 47.55 195 LYS A O 1
ATOM 1595 N N . THR A 1 217 ? 34.709 10.432 32.506 1.00 47.62 196 THR A N 1
ATOM 1596 C CA . THR A 1 217 ? 35.472 11.618 32.857 1.00 48.14 196 THR A CA 1
ATOM 1597 C C . THR A 1 217 ? 36.612 11.152 33.761 1.00 47.88 196 THR A C 1
ATOM 1598 O O . THR A 1 217 ? 36.357 10.497 34.784 1.00 46.75 196 THR A O 1
ATOM 1602 N N . PHE A 1 218 ? 37.848 11.511 33.419 1.00 47.87 197 PHE A N 1
ATOM 1603 C CA . PHE A 1 218 ? 38.989 11.122 34.264 1.00 48.15 197 PHE A CA 1
ATOM 1604 C C . PHE A 1 218 ? 40.092 12.147 34.235 1.00 47.93 197 PHE A C 1
ATOM 1605 O O . PHE A 1 218 ? 40.303 12.850 33.235 1.00 48.59 197 PHE A O 1
ATOM 1613 N N . GLU A 1 219 ? 40.850 12.155 35.325 1.00 48.59 198 GLU A N 1
ATOM 1614 C CA . GLU A 1 219 ? 42.085 12.950 35.439 1.00 48.98 198 GLU A CA 1
ATOM 1615 C C . GLU A 1 219 ? 43.313 12.087 35.066 1.00 48.61 198 GLU A C 1
ATOM 1616 O O . GLU A 1 219 ? 43.310 10.881 35.269 1.00 47.61 198 GLU A O 1
ATOM 1622 N N . VAL A 1 220 ? 44.322 12.716 34.461 1.00 48.26 199 VAL A N 1
ATOM 1623 C CA . VAL A 1 220 ? 45.494 11.991 33.954 1.00 47.60 199 VAL A CA 1
ATOM 1624 C C . VAL A 1 220 ? 46.793 12.738 34.247 1.00 48.68 199 VAL A C 1
ATOM 1625 O O . VAL A 1 220 ? 46.899 13.939 33.962 1.00 48.71 199 VAL A O 1
ATOM 1629 N N . LEU A 1 221 ? 47.741 12.019 34.895 1.00 48.70 200 LEU A N 1
ATOM 1630 C CA . LEU A 1 221 ? 49.090 12.489 35.190 1.00 48.39 200 LEU A CA 1
ATOM 1631 C C . LEU A 1 221 ? 50.107 11.560 34.536 1.00 48.56 200 LEU A C 1
ATOM 1632 O O . LEU A 1 221 ? 49.758 10.459 34.100 1.00 47.29 200 LEU A O 1
ATOM 1637 N N . ASN A 1 222 ? 51.376 11.979 34.430 1.00 48.74 201 ASN A N 1
ATOM 1638 C CA . ASN A 1 222 ? 52.420 10.984 34.108 1.00 48.53 201 ASN A CA 1
ATOM 1639 C C . ASN A 1 222 ? 52.549 10.091 35.322 1.00 48.20 201 ASN A C 1
ATOM 1640 O O . ASN A 1 222 ? 52.327 10.512 36.445 1.00 48.55 201 ASN A O 1
ATOM 1645 N N . GLY A 1 223 ? 52.919 8.849 35.072 1.00 49.01 202 GLY A N 1
ATOM 1646 C CA . GLY A 1 223 ? 52.983 7.802 36.098 1.00 48.91 202 GLY A CA 1
ATOM 1647 C C . GLY A 1 223 ? 53.706 6.581 35.537 1.00 48.80 202 GLY A C 1
ATOM 1648 O O . GLY A 1 223 ? 54.652 6.723 34.737 1.00 50.53 202 GLY A O 1
ATOM 1649 N N . ASP A 1 224 ? 53.219 5.397 35.872 1.00 48.21 203 ASP A N 1
ATOM 1650 C CA . ASP A 1 224 ? 53.953 4.176 35.598 1.00 48.11 203 ASP A CA 1
ATOM 1651 C C . ASP A 1 224 ? 53.291 3.164 34.680 1.00 47.63 203 ASP A C 1
ATOM 1652 O O . ASP A 1 224 ? 53.899 2.164 34.329 1.00 46.62 203 ASP A O 1
ATOM 1657 N N . THR A 1 225 ? 52.057 3.412 34.281 1.00 46.54 204 THR A N 1
ATOM 1658 C CA . THR A 1 225 ? 51.316 2.446 33.536 1.00 47.16 204 THR A CA 1
ATOM 1659 C C . THR A 1 225 ? 51.312 2.853 32.061 1.00 47.23 204 THR A C 1
ATOM 1660 O O . THR A 1 225 ? 50.977 3.980 31.721 1.00 47.63 204 THR A O 1
ATOM 1664 N N . PRO A 1 226 ? 51.670 1.916 31.175 1.00 48.65 205 PRO A N 1
ATOM 1665 C CA . PRO A 1 226 ? 51.577 2.221 29.750 1.00 48.68 205 PRO A CA 1
ATOM 1666 C C . PRO A 1 226 ? 50.178 2.704 29.319 1.00 48.99 205 PRO A C 1
ATOM 1667 O O . PRO A 1 226 ? 49.184 2.146 29.739 1.00 49.70 205 PRO A O 1
ATOM 1671 N N . ILE A 1 227 ? 50.135 3.719 28.459 1.00 48.78 206 ILE A N 1
ATOM 1672 C CA . ILE A 1 227 ? 48.904 4.366 28.018 1.00 48.42 206 ILE A CA 1
ATOM 1673 C C . ILE A 1 227 ? 47.845 3.395 27.429 1.00 48.25 206 ILE A C 1
ATOM 1674 O O . ILE A 1 227 ? 46.684 3.528 27.702 1.00 48.46 206 ILE A O 1
ATOM 1679 N N . ALA A 1 228 ? 48.251 2.434 26.610 1.00 48.38 207 ALA A N 1
ATOM 1680 C CA . ALA A 1 228 ? 47.338 1.430 26.042 1.00 48.51 207 ALA A CA 1
ATOM 1681 C C . ALA A 1 228 ? 46.616 0.644 27.142 1.00 48.82 207 ALA A C 1
ATOM 1682 O O . ALA A 1 228 ? 45.419 0.458 27.075 1.00 48.79 207 ALA A O 1
ATOM 1684 N N . LYS A 1 229 ? 47.364 0.220 28.153 1.00 48.79 208 LYS A N 1
ATOM 1685 C CA . LYS A 1 229 ? 46.813 -0.523 29.275 1.00 49.01 208 LYS A CA 1
ATOM 1686 C C . LYS A 1 229 ? 45.877 0.317 30.163 1.00 49.12 208 LYS A C 1
ATOM 1687 O O . LYS A 1 229 ? 44.837 -0.161 30.633 1.00 49.11 208 LYS A O 1
ATOM 1693 N N . VAL A 1 230 ? 46.229 1.576 30.391 1.00 49.55 209 VAL A N 1
ATOM 1694 C CA . VAL A 1 230 ? 45.370 2.477 31.157 1.00 48.30 209 VAL A CA 1
ATOM 1695 C C . VAL A 1 230 ? 44.015 2.609 30.463 1.00 48.05 209 VAL A C 1
ATOM 1696 O O . VAL A 1 230 ? 42.976 2.575 31.119 1.00 46.98 209 VAL A O 1
ATOM 1700 N N . VAL A 1 231 ? 44.032 2.746 29.126 1.00 47.79 210 VAL A N 1
ATOM 1701 C CA . VAL A 1 231 ? 42.821 2.966 28.349 1.00 47.02 210 VAL A CA 1
ATOM 1702 C C . VAL A 1 231 ? 41.966 1.715 28.313 1.00 48.04 210 VAL A C 1
ATOM 1703 O O . VAL A 1 231 ? 40.754 1.827 28.354 1.00 48.24 210 VAL A O 1
ATOM 1707 N N . GLU A 1 232 ? 42.598 0.530 28.245 1.00 48.45 211 GLU A N 1
ATOM 1708 C CA . GLU A 1 232 ? 41.920 -0.767 28.354 1.00 47.73 211 GLU A CA 1
ATOM 1709 C C . GLU A 1 232 ? 41.090 -0.913 29.599 1.00 46.93 211 GLU A C 1
ATOM 1710 O O . GLU A 1 232 ? 40.069 -1.573 29.576 1.00 45.05 211 GLU A O 1
ATOM 1716 N N . GLN A 1 233 ? 41.535 -0.281 30.683 1.00 46.45 212 GLN A N 1
ATOM 1717 C CA . GLN A 1 233 ? 40.925 -0.459 31.997 1.00 46.16 212 GLN A CA 1
ATOM 1718 C C . GLN A 1 233 ? 40.022 0.674 32.396 1.00 45.96 212 GLN A C 1
ATOM 1719 O O . GLN A 1 233 ? 39.419 0.625 33.433 1.00 46.30 212 GLN A O 1
ATOM 1725 N N . LEU A 1 234 ? 39.895 1.678 31.538 1.00 47.57 213 LEU A N 1
ATOM 1726 C CA . LEU A 1 234 ? 39.008 2.806 31.821 1.00 48.87 213 LEU A CA 1
ATOM 1727 C C . LEU A 1 234 ? 37.586 2.296 31.735 1.00 48.32 213 LEU A C 1
ATOM 1728 O O . LEU A 1 234 ? 36.815 2.801 32.498 1.00 51.01 213 LEU A O 1
#

Secondary structure (DSSP, 8-state):
--EEEETTTSHHHHHHHHHHHHTT--EE---SGGGHHHHHHTT-SB-----TTS--GGGGTT-SEEEE-----TTS-HHHIIIIIIIIHHHHHHHHHHHT--EE----TT-S-GGG----HHHHHHHHHHHHHHHSSSEEEEEEE-SEE-SPP-SEEEEESS-S-----EEHHHHHHHHHHHTT-GGGTTEEEEEEE-SEEHHHHHHT-

Sequence (209 aa):
GRVLVVGANGKVARYLLSELKNNKGHEEPVAVRRNEEEEQQGPELRERGASDDIVVANLEEDFSHAFASIDAVVFAAGSGPHTGADKT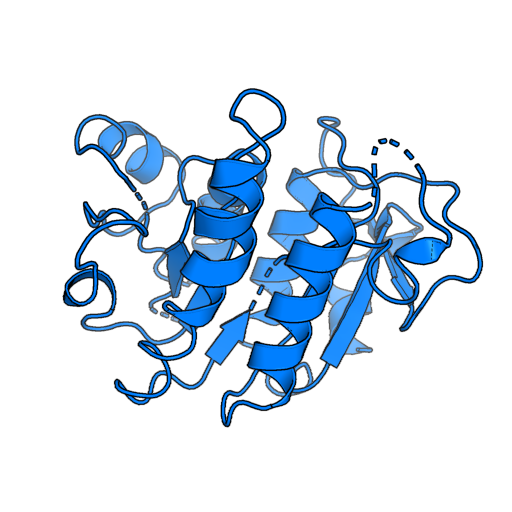ILIDLWGAIKTTIQQEAEKKRGIKRFIVSSVGTVDPDQGPNRHYLVAKRLADDELKRSSLDYTIVRPGPLSNEEESSTGKVTVSPHFSEITRRSSITRHDVAKVIAELVDQQQHTIGKTFEVLNGDTPIAKVVEQL

Foldseek 3Di:
DEEEEAQCLDDLNLLLLQLLQVLVYAYEYEQDPVSPVVSVVSHHNYYDHADLQDDRLVSCPPGQAYEHPHAPDPPDDLVRLQSPLAVSLLVVLVSCVVVVNAHYEEAAPCQVPLVPDDNSSNSVRRNNSVVSNLPGNHQYAYEHEYAEDADDAPQAKDKDLHDPDDPAHAYSSNVSNLCSLCRPPSVRGPYYMYMGGDHHGSNVNNVVD

InterPro domains:
  IPR016040 NAD(P)-binding domain [PF13460] (7-189)
  IPR036291 NAD(P)-binding domain superfamily [SSF51735] (1-202)

Radius of gyration: 15.78 Å; Cα contacts (8 Å, |Δi|>4): 440; chains: 1; bounding box: 36×39×41 Å

CATH classification: 3.40.50.720

Solvent-accessible surface area: 10203 Å² total

B-factor: mean 49.4, std 3.85, range [23.37, 69.42]